Protein AF-A0A9D8WZB7-F1 (afdb_monomer_lite)

Foldseek 3Di:
DDPPPVLLQQLLCLLVVLCVVVVHDLCRVCVQQVHDSVVNVCSVVSVDHDDPVSLVSSCVVSVHDSCVSSVDDPPDPVPPVDDPDDPPVWDKDWDDDVSDTDDIDTDPDPDDQDEAEDEDEAADEADEQHHYEYEEYCEEYAYQEYHYEEYCEEYEYCYYAYQEYLYEYAYDDQEEAHHVEEYLYEYADENYEYHHCEEYNEEYHYEEEQYEYEHAYEYAYEYEYAYHNYHHYYNYYYNYYYYYD

Radius of gyration: 34.73 Å; chains: 1; bounding box: 58×41×95 Å

pLDDT: mean 83.32, std 11.47, range [34.69, 93.88]

Structure (mmCIF, N/CA/C/O backbone):
data_AF-A0A9D8WZB7-F1
#
_entry.id   AF-A0A9D8WZB7-F1
#
loop_
_atom_site.group_PDB
_atom_site.id
_atom_site.type_symbol
_atom_site.label_atom_id
_atom_site.label_alt_id
_atom_site.label_comp_id
_atom_site.label_asym_id
_atom_site.label_entity_id
_atom_site.label_seq_id
_atom_site.pdbx_PDB_ins_code
_atom_site.Cartn_x
_atom_site.Cartn_y
_atom_site.Cartn_z
_atom_site.occupancy
_atom_site.B_iso_or_equiv
_atom_site.auth_seq_id
_atom_site.auth_comp_id
_atom_site.auth_asym_id
_atom_site.auth_atom_id
_atom_site.pdbx_PDB_model_num
ATOM 1 N N . MET A 1 1 ? -19.881 27.452 45.637 1.00 34.69 1 MET A N 1
ATOM 2 C CA . MET A 1 1 ? -20.777 26.335 45.992 1.00 34.69 1 MET A CA 1
ATOM 3 C C . MET A 1 1 ? -20.388 25.171 45.104 1.00 34.69 1 MET A C 1
ATOM 5 O O . MET A 1 1 ? -20.860 25.088 43.978 1.00 34.69 1 MET A O 1
ATOM 9 N N . THR A 1 2 ? -19.401 24.389 45.539 1.00 37.06 2 THR A N 1
ATOM 10 C CA . THR A 1 2 ? -18.955 23.192 44.825 1.00 37.06 2 THR A CA 1
ATOM 11 C C . THR A 1 2 ? -20.068 22.162 44.925 1.00 37.06 2 THR A C 1
ATOM 13 O O . THR A 1 2 ? -20.500 21.797 46.015 1.00 37.06 2 THR A O 1
ATOM 16 N N . ASN A 1 3 ? -20.585 21.740 43.776 1.00 42.31 3 ASN A N 1
ATOM 17 C CA . ASN A 1 3 ? -21.409 20.548 43.679 1.00 42.31 3 ASN A CA 1
ATOM 18 C C . ASN A 1 3 ? -20.459 19.352 43.836 1.00 42.31 3 ASN A C 1
ATOM 20 O O . ASN A 1 3 ? -20.103 18.701 42.855 1.00 42.31 3 ASN A O 1
ATOM 24 N N . ASP A 1 4 ? -19.957 19.156 45.059 1.00 42.78 4 ASP A N 1
ATOM 25 C CA . ASP A 1 4 ? -19.186 17.985 45.443 1.00 42.78 4 ASP A CA 1
ATOM 26 C C . ASP A 1 4 ? -20.142 16.798 45.367 1.00 42.78 4 ASP A C 1
ATOM 28 O O . ASP A 1 4 ? -20.868 16.480 46.309 1.00 42.78 4 ASP A O 1
ATOM 32 N N . TYR A 1 5 ? -20.179 16.160 44.198 1.00 55.31 5 TYR A N 1
ATOM 33 C CA . TYR A 1 5 ? -20.558 14.762 44.091 1.00 55.31 5 TYR A CA 1
ATOM 34 C C . TYR A 1 5 ? -19.783 14.039 45.189 1.00 55.31 5 TYR A C 1
ATOM 36 O O . TYR A 1 5 ? -18.563 13.917 45.097 1.00 55.31 5 TYR A O 1
ATOM 44 N N . ASN A 1 6 ? -20.449 13.639 46.273 1.00 71.88 6 ASN A N 1
ATOM 45 C CA . ASN A 1 6 ? -19.777 12.968 47.374 1.00 71.88 6 ASN A CA 1
ATOM 46 C C . ASN A 1 6 ? -19.479 11.533 46.929 1.00 71.88 6 ASN A C 1
ATOM 48 O O . ASN A 1 6 ? -20.220 10.597 47.225 1.00 71.88 6 ASN A O 1
ATOM 52 N N . VAL A 1 7 ? -18.411 11.392 46.140 1.00 71.19 7 VAL A N 1
ATOM 53 C CA . VAL A 1 7 ? -17.909 10.139 45.565 1.00 71.19 7 VAL A CA 1
ATOM 54 C C . VAL A 1 7 ? -17.777 9.076 46.656 1.00 71.19 7 VAL A C 1
ATOM 56 O O . VAL A 1 7 ? -18.126 7.919 46.433 1.00 71.19 7 VAL A O 1
ATOM 59 N N . ASN A 1 8 ? -17.386 9.493 47.865 1.00 78.81 8 ASN A N 1
ATOM 60 C CA . ASN A 1 8 ? -17.284 8.621 49.030 1.00 78.81 8 ASN A CA 1
ATOM 61 C C . ASN A 1 8 ? -18.646 8.043 49.435 1.00 78.81 8 ASN A C 1
ATOM 63 O O . ASN A 1 8 ? -18.735 6.857 49.727 1.00 78.81 8 ASN A O 1
ATOM 67 N N . THR A 1 9 ? -19.724 8.830 49.421 1.00 82.69 9 THR A N 1
ATOM 68 C CA . THR A 1 9 ? -21.072 8.320 49.722 1.00 82.69 9 THR A CA 1
ATOM 69 C C . THR A 1 9 ? -21.542 7.309 48.676 1.00 82.69 9 THR A C 1
ATOM 71 O O . THR A 1 9 ? -22.154 6.306 49.038 1.00 82.69 9 THR A O 1
ATOM 74 N N . ILE A 1 10 ? -21.221 7.535 47.398 1.00 85.88 10 ILE A N 1
ATOM 75 C CA . ILE A 1 10 ? -21.620 6.650 46.294 1.00 85.88 10 ILE A CA 1
ATOM 76 C C . ILE A 1 10 ? -20.933 5.286 46.420 1.00 85.88 10 ILE A C 1
ATOM 78 O O . ILE A 1 10 ? -21.617 4.263 46.448 1.00 85.88 10 ILE A O 1
ATOM 82 N N . ILE A 1 11 ? -19.605 5.265 46.573 1.00 88.88 11 ILE A N 1
ATOM 83 C CA . ILE A 1 11 ? -18.851 4.009 46.702 1.00 88.88 11 ILE A CA 1
ATOM 84 C C . ILE A 1 11 ? -19.235 3.244 47.973 1.00 88.88 11 ILE A C 1
ATOM 86 O O . ILE A 1 11 ? -19.444 2.033 47.932 1.00 88.88 11 ILE A O 1
ATOM 90 N N . CYS A 1 12 ? -19.417 3.948 49.094 1.00 89.81 12 CYS A N 1
ATOM 91 C CA . CYS A 1 12 ? -1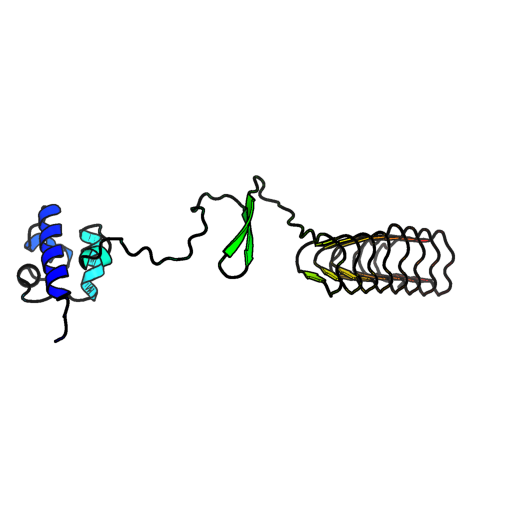9.842 3.358 50.362 1.00 89.81 12 CYS A CA 1
ATOM 92 C C . CYS A 1 12 ? -21.215 2.680 50.256 1.00 89.81 12 CYS A C 1
ATOM 94 O O . CYS A 1 12 ? -21.387 1.537 50.688 1.00 89.81 12 CYS A O 1
ATOM 96 N N . ALA A 1 13 ? -22.185 3.359 49.635 1.00 88.31 13 ALA A N 1
ATOM 97 C CA . ALA A 1 13 ? -23.508 2.797 49.393 1.00 88.31 13 ALA A CA 1
ATOM 98 C C . ALA A 1 13 ? -23.445 1.593 48.441 1.00 88.31 13 ALA A C 1
ATOM 100 O O . ALA A 1 13 ? -24.107 0.581 48.689 1.00 88.31 13 ALA A O 1
ATOM 101 N N . LYS A 1 14 ? -22.611 1.667 47.394 1.00 90.00 14 LYS A N 1
ATOM 102 C CA . LYS A 1 14 ? -22.486 0.596 46.404 1.00 90.00 14 LYS A CA 1
ATOM 103 C C . LYS A 1 14 ? -21.840 -0.663 46.975 1.00 90.00 14 LYS A C 1
ATOM 105 O O . LYS A 1 14 ? -22.306 -1.762 46.693 1.00 90.00 14 LYS A O 1
ATOM 110 N N . ILE A 1 15 ? -20.839 -0.521 47.842 1.00 90.75 15 ILE A N 1
ATOM 111 C CA . ILE A 1 15 ? -20.237 -1.649 48.569 1.00 90.75 15 ILE A CA 1
ATOM 112 C C . ILE A 1 15 ? -21.285 -2.348 49.442 1.00 90.75 15 ILE A C 1
ATOM 114 O O . ILE A 1 15 ? -21.384 -3.575 49.419 1.00 90.75 15 ILE A O 1
ATOM 118 N N . ALA A 1 16 ? -22.110 -1.583 50.165 1.00 90.81 16 ALA A N 1
ATOM 119 C CA . ALA A 1 16 ? -23.176 -2.147 50.994 1.00 90.81 16 ALA A CA 1
ATOM 120 C C . ALA A 1 16 ? -24.230 -2.894 50.156 1.00 90.81 16 ALA A C 1
ATOM 122 O O . ALA A 1 16 ? -24.730 -3.943 50.566 1.00 90.81 16 ALA A O 1
ATOM 123 N N . GLU A 1 17 ? -24.579 -2.356 48.986 1.00 91.69 17 GLU A N 1
ATOM 124 C CA . GLU A 1 17 ? -25.488 -2.985 48.025 1.00 91.69 17 GLU A CA 1
ATOM 125 C C . GLU A 1 17 ? -24.912 -4.305 47.490 1.00 91.69 17 GLU A C 1
ATOM 127 O O . GLU A 1 17 ? -25.554 -5.349 47.622 1.00 91.69 17 GLU A O 1
ATOM 132 N N . LEU A 1 18 ? -23.684 -4.282 46.963 1.00 91.12 18 LEU A N 1
ATOM 133 C CA . LEU A 1 18 ? -23.018 -5.446 46.369 1.00 91.12 18 LEU A CA 1
ATOM 134 C C . LEU A 1 18 ? -22.758 -6.551 47.392 1.00 91.12 18 LEU A C 1
ATOM 136 O O . LEU A 1 18 ? -22.968 -7.728 47.092 1.00 91.12 18 LEU A O 1
ATOM 140 N N . ARG A 1 19 ? -22.382 -6.194 48.627 1.00 93.88 19 ARG A N 1
ATOM 141 C CA . ARG A 1 19 ? -22.223 -7.170 49.711 1.00 93.88 19 ARG A CA 1
ATOM 142 C C . ARG A 1 19 ? -23.533 -7.901 49.994 1.00 93.88 19 ARG A C 1
ATOM 144 O O . ARG A 1 19 ? -23.532 -9.128 50.097 1.00 93.88 19 ARG A O 1
ATOM 151 N N . ARG A 1 20 ? -24.644 -7.162 50.118 1.00 91.38 20 ARG A N 1
ATOM 152 C CA . ARG A 1 20 ? -25.972 -7.751 50.361 1.00 91.38 20 ARG A CA 1
ATOM 153 C C . ARG A 1 20 ? -26.423 -8.610 49.183 1.00 91.38 20 ARG A C 1
ATOM 155 O O . ARG A 1 20 ? -26.918 -9.707 49.415 1.00 91.38 20 ARG A O 1
ATOM 162 N N . ALA A 1 21 ? -26.207 -8.149 47.951 1.00 89.88 21 ALA A N 1
ATOM 163 C CA . ALA A 1 21 ? -26.521 -8.906 46.739 1.00 89.88 21 ALA A CA 1
ATOM 164 C C . ALA A 1 21 ? -25.710 -10.210 46.635 1.00 89.88 21 ALA A C 1
ATOM 166 O O . ALA A 1 21 ? -26.234 -11.232 46.206 1.00 89.88 21 ALA A O 1
ATOM 167 N N . SER A 1 22 ? -24.460 -10.194 47.103 1.00 86.94 22 SER A N 1
ATOM 168 C CA . SER A 1 22 ? -23.564 -11.358 47.121 1.00 86.94 22 SER A CA 1
ATOM 169 C C . SER A 1 22 ? -23.779 -12.284 48.328 1.00 86.94 22 SER A C 1
ATOM 171 O O . SER A 1 22 ? -23.050 -13.259 48.491 1.00 86.94 22 SER A O 1
ATOM 173 N N . GLY A 1 23 ? -24.734 -11.975 49.217 1.00 90.19 23 GLY A N 1
ATOM 174 C CA . GLY A 1 23 ? -25.033 -12.777 50.409 1.00 90.19 23 GLY A CA 1
ATOM 175 C C . GLY A 1 23 ? -23.924 -12.806 51.472 1.00 90.19 23 GLY A C 1
ATOM 176 O O . GLY A 1 23 ? -23.955 -13.655 52.361 1.00 90.19 23 GLY A O 1
ATOM 177 N N . LEU A 1 24 ? -22.941 -11.903 51.406 1.00 91.62 24 LEU A N 1
ATOM 178 C CA . LEU A 1 24 ? -21.809 -11.872 52.337 1.00 91.62 24 LEU A CA 1
ATOM 179 C C . LEU A 1 24 ? -22.169 -11.125 53.626 1.00 91.62 24 LEU A C 1
ATOM 181 O O . LEU A 1 24 ? -22.855 -10.104 53.594 1.00 91.62 24 LEU A O 1
ATOM 185 N N . THR A 1 25 ? -21.663 -11.577 54.774 1.00 93.62 25 THR A N 1
ATOM 186 C CA . THR A 1 25 ? -21.695 -10.788 56.018 1.00 93.62 25 THR A CA 1
ATOM 187 C C . THR A 1 25 ? -20.596 -9.720 56.001 1.00 93.62 25 THR A C 1
ATOM 189 O O . THR A 1 25 ? -19.654 -9.798 55.211 1.00 93.62 25 THR A O 1
ATOM 192 N N . GLN A 1 26 ? -20.709 -8.696 56.855 1.00 91.44 26 GLN A N 1
ATOM 193 C CA . GLN A 1 26 ? -19.650 -7.684 56.984 1.00 91.44 26 GLN A CA 1
ATOM 194 C C . GLN A 1 26 ? -18.327 -8.321 57.453 1.00 91.44 26 GLN A C 1
ATOM 196 O O . GLN A 1 26 ? -17.276 -7.957 56.934 1.00 91.44 26 GLN A O 1
ATOM 201 N N . ASP A 1 27 ? -18.382 -9.318 58.346 1.00 93.81 27 ASP A N 1
ATOM 202 C CA . ASP A 1 27 ? -17.207 -10.091 58.778 1.00 93.81 27 ASP A CA 1
ATOM 203 C C . ASP A 1 27 ? -16.564 -10.866 57.622 1.00 93.81 27 ASP A C 1
ATOM 205 O O . ASP A 1 27 ? -15.353 -10.800 57.437 1.00 93.81 27 ASP A O 1
ATOM 209 N N . ALA A 1 28 ? -17.370 -11.540 56.793 1.00 91.44 28 ALA A N 1
ATOM 210 C CA . ALA A 1 28 ? -16.862 -12.313 55.660 1.00 91.44 28 ALA A CA 1
ATOM 211 C C . ALA A 1 28 ? -16.210 -11.423 54.588 1.00 91.44 28 ALA A C 1
ATOM 213 O O . ALA A 1 28 ? -15.227 -11.815 53.959 1.00 91.44 28 ALA A O 1
ATOM 214 N N . LEU A 1 29 ? -16.744 -10.217 54.371 1.00 91.94 29 LEU A N 1
ATOM 215 C CA . LEU A 1 29 ? -16.122 -9.235 53.483 1.00 91.94 29 LEU A CA 1
ATOM 216 C C . LEU A 1 29 ? -14.807 -8.703 54.071 1.00 91.94 29 LEU A C 1
ATOM 218 O O . LEU A 1 29 ? -13.825 -8.565 53.345 1.00 91.94 29 LEU A O 1
ATOM 222 N N . ALA A 1 30 ? -14.783 -8.436 55.378 1.00 93.25 30 ALA A N 1
ATOM 223 C CA . ALA A 1 30 ? -13.593 -7.965 56.076 1.00 93.25 30 ALA A CA 1
ATOM 224 C C . ALA A 1 30 ? -12.451 -8.991 56.004 1.00 93.25 30 ALA A C 1
ATOM 226 O O . ALA A 1 30 ? -11.325 -8.632 55.665 1.00 93.25 30 ALA A O 1
ATOM 227 N N . GLU A 1 31 ? -12.764 -10.272 56.220 1.00 93.31 31 GLU A N 1
ATOM 228 C CA . GLU A 1 31 ? -11.815 -11.382 56.113 1.00 93.31 31 GLU A CA 1
ATOM 229 C C . GLU A 1 31 ? -11.222 -11.495 54.702 1.00 93.31 31 GLU A C 1
ATOM 231 O O . GLU A 1 31 ? -10.003 -11.565 54.548 1.00 93.31 31 GLU A O 1
ATOM 236 N N . LYS A 1 32 ? -12.062 -11.424 53.659 1.00 91.19 32 LYS A N 1
ATOM 237 C CA . LYS A 1 32 ? -11.611 -11.478 52.256 1.00 91.19 32 LYS A CA 1
ATOM 238 C C . LYS A 1 32 ? -10.700 -10.314 51.861 1.00 91.19 32 LYS A C 1
ATOM 240 O O . LYS A 1 32 ? -9.828 -10.495 51.019 1.00 91.19 32 LYS A O 1
ATOM 245 N N . LEU A 1 33 ? -10.909 -9.135 52.445 1.00 91.25 33 LEU A N 1
ATOM 246 C CA . LEU A 1 33 ? -10.128 -7.925 52.166 1.00 91.25 33 LEU A CA 1
ATOM 247 C C . LEU A 1 33 ? -8.929 -7.742 53.110 1.00 91.25 33 LEU A C 1
ATOM 249 O O . LEU A 1 33 ? -8.171 -6.790 52.940 1.00 91.25 33 LEU A O 1
ATOM 253 N N . GLY A 1 34 ? -8.760 -8.610 54.114 1.00 91.50 34 GLY A N 1
ATOM 254 C CA . GLY A 1 34 ? -7.712 -8.463 55.126 1.00 91.50 34 GLY A CA 1
ATOM 255 C C . GLY A 1 34 ? -7.883 -7.220 56.010 1.00 91.50 34 GLY A C 1
ATOM 256 O O . GLY A 1 34 ? -6.897 -6.668 56.497 1.00 91.50 34 GLY A O 1
ATOM 257 N N . VAL A 1 35 ? -9.121 -6.758 56.208 1.00 92.62 35 VAL A N 1
ATOM 258 C CA . VAL A 1 35 ? -9.455 -5.585 57.034 1.00 92.62 35 VAL A CA 1
ATOM 259 C C . VAL A 1 35 ? -10.291 -5.983 58.247 1.00 92.62 35 VAL A C 1
ATOM 261 O O . VAL A 1 35 ? -10.718 -7.124 58.394 1.00 92.62 35 VAL A O 1
ATOM 264 N N . THR A 1 36 ? -10.539 -5.037 59.152 1.00 92.25 36 THR A N 1
ATOM 265 C CA . THR A 1 36 ? -11.389 -5.285 60.320 1.00 92.25 36 THR A CA 1
ATOM 266 C C . THR A 1 36 ? -12.869 -5.114 59.984 1.00 92.25 36 THR A C 1
ATOM 268 O O . THR A 1 36 ? -13.242 -4.279 59.156 1.00 92.25 36 THR A O 1
ATOM 271 N N . TYR A 1 37 ? -13.740 -5.843 60.685 1.00 92.25 37 TYR A N 1
ATOM 272 C CA . TYR A 1 37 ? -15.195 -5.658 60.609 1.00 92.25 37 TYR A CA 1
ATOM 273 C C . TYR A 1 37 ? -15.599 -4.188 60.797 1.00 92.25 37 TYR A C 1
ATOM 275 O O . TYR A 1 37 ? -16.449 -3.659 60.082 1.00 92.25 37 TYR A O 1
ATOM 283 N N . GLN A 1 38 ? -14.952 -3.494 61.739 1.00 91.25 38 GLN A N 1
ATOM 284 C CA . GLN A 1 38 ? -15.217 -2.087 62.023 1.00 91.25 38 GLN A CA 1
ATOM 285 C C . GLN A 1 38 ? -14.890 -1.186 60.826 1.00 91.25 38 GLN A C 1
ATOM 287 O O . GLN A 1 38 ? -15.554 -0.165 60.661 1.00 91.25 38 GLN A O 1
ATOM 292 N N . ALA A 1 39 ? -13.897 -1.535 59.999 1.00 90.44 39 ALA A N 1
ATOM 293 C CA . ALA A 1 39 ? -13.599 -0.800 58.771 1.00 90.44 39 ALA A CA 1
ATOM 294 C C . ALA A 1 39 ? -14.759 -0.925 57.775 1.00 90.44 39 ALA A C 1
ATOM 296 O O . ALA A 1 39 ? -15.302 0.093 57.352 1.00 90.44 39 ALA A O 1
ATOM 297 N N . VAL A 1 40 ? -15.218 -2.153 57.509 1.00 90.25 40 VAL A N 1
ATOM 298 C CA . VAL A 1 40 ? -16.366 -2.414 56.622 1.00 90.25 40 VAL A CA 1
ATOM 299 C C . VAL A 1 40 ? -17.635 -1.732 57.139 1.00 90.25 40 VAL A C 1
ATOM 301 O O . VAL A 1 40 ? -18.333 -1.060 56.385 1.00 90.25 40 VAL A O 1
ATOM 304 N N . SER A 1 41 ? -17.907 -1.820 58.443 1.00 91.44 41 SER A N 1
ATOM 305 C CA . SER A 1 41 ? -19.058 -1.162 59.066 1.00 91.44 41 SER A CA 1
ATOM 306 C C . SER A 1 41 ? -19.011 0.364 58.911 1.00 91.44 41 SER A C 1
ATOM 308 O O . SER A 1 41 ? -20.031 0.996 58.635 1.00 91.44 41 SER A O 1
ATOM 310 N N . LYS A 1 42 ? -17.829 0.984 59.034 1.00 89.94 42 LYS A N 1
ATOM 311 C CA . LYS A 1 42 ? -17.669 2.428 58.805 1.00 89.94 42 LYS A CA 1
ATOM 312 C C . LYS A 1 42 ? -17.847 2.811 57.339 1.00 89.94 42 LYS A C 1
ATOM 314 O O . LYS A 1 42 ? -18.400 3.880 57.087 1.00 89.94 42 LYS A O 1
ATOM 319 N N . TRP A 1 43 ? -17.425 1.959 56.405 1.00 91.88 43 TRP A N 1
ATOM 320 C CA . TRP A 1 43 ? -17.666 2.166 54.976 1.00 91.88 43 TRP A CA 1
ATOM 321 C C . TRP A 1 43 ? -19.156 2.159 54.673 1.00 91.88 43 TRP A C 1
ATOM 323 O O . TRP A 1 43 ? -19.673 3.133 54.147 1.00 91.88 43 TRP A O 1
ATOM 333 N N . GLU A 1 44 ? -19.894 1.136 55.101 1.00 88.12 44 GLU A N 1
ATOM 334 C CA . GLU A 1 44 ? -21.330 1.043 54.797 1.00 88.12 44 GLU A CA 1
ATOM 335 C C . GLU A 1 44 ? -22.172 2.164 55.427 1.00 88.12 44 GLU A C 1
ATOM 337 O O . GLU A 1 44 ? -23.249 2.477 54.923 1.00 88.12 44 GLU A O 1
ATOM 342 N N . ASN A 1 45 ? -21.679 2.792 56.498 1.00 86.62 45 ASN A N 1
ATOM 343 C CA . ASN A 1 45 ? -22.317 3.936 57.154 1.00 86.62 45 ASN A CA 1
ATOM 344 C C . ASN A 1 45 ? -21.788 5.302 56.671 1.00 86.62 45 ASN A C 1
ATOM 346 O O . ASN A 1 45 ? -22.106 6.322 57.279 1.00 86.62 45 ASN A O 1
ATOM 350 N N . ALA A 1 46 ? -20.965 5.334 55.615 1.00 84.12 46 ALA A N 1
ATOM 351 C CA . ALA A 1 46 ? -20.335 6.541 55.068 1.00 84.12 46 ALA A CA 1
ATOM 352 C C . ALA A 1 46 ? -19.513 7.357 56.095 1.00 84.12 46 ALA A C 1
ATOM 354 O O . ALA A 1 46 ? -19.331 8.564 55.945 1.00 84.12 46 ALA A O 1
ATOM 355 N N . ILE A 1 47 ? -19.002 6.696 57.140 1.00 85.25 47 ILE A N 1
ATOM 356 C CA . ILE A 1 47 ? -18.144 7.297 58.177 1.00 85.25 47 ILE A CA 1
ATOM 357 C C . ILE A 1 47 ? -16.693 7.383 57.684 1.00 85.25 47 ILE A C 1
ATOM 359 O O . ILE A 1 47 ? -15.962 8.308 58.033 1.00 85.25 47 ILE A O 1
ATOM 363 N N . SER A 1 48 ? -16.263 6.415 56.875 1.00 86.12 48 SER A N 1
ATOM 364 C CA . SER A 1 48 ? -14.964 6.410 56.197 1.00 86.12 48 SER A CA 1
ATOM 365 C C . SER A 1 48 ? -15.092 5.758 54.823 1.00 86.12 48 SER A C 1
ATOM 367 O O . SER A 1 48 ? -16.075 5.080 54.560 1.00 86.12 48 SER A O 1
ATOM 369 N N . CYS A 1 49 ? -14.092 5.920 53.962 1.00 85.12 49 CYS A N 1
ATOM 370 C CA . CYS A 1 49 ? -14.016 5.251 52.661 1.00 85.12 49 CYS A CA 1
ATOM 371 C C . CYS A 1 49 ? -12.955 4.135 52.717 1.00 85.12 49 CYS A C 1
ATOM 373 O O . CYS A 1 49 ? -12.013 4.257 53.512 1.00 85.12 49 CYS A O 1
ATOM 375 N N . PRO A 1 50 ? -13.079 3.048 51.934 1.00 87.12 50 PRO A N 1
ATOM 376 C CA . PRO A 1 50 ? -11.951 2.154 51.688 1.00 87.12 50 PRO A CA 1
ATOM 377 C C . PRO A 1 50 ? -10.764 2.914 51.089 1.00 87.12 50 PRO A C 1
ATOM 379 O O . PRO A 1 50 ? -10.938 3.906 50.378 1.00 87.12 50 PRO A O 1
ATOM 382 N N . ASP A 1 51 ? -9.559 2.430 51.388 1.00 88.75 51 ASP A N 1
ATOM 383 C CA . ASP A 1 51 ? -8.329 2.903 50.753 1.00 88.75 51 ASP A CA 1
ATOM 384 C C . ASP A 1 51 ? -8.393 2.634 49.242 1.00 88.75 51 ASP A C 1
ATOM 386 O O . ASP A 1 51 ? -8.925 1.606 48.813 1.00 88.75 51 ASP A O 1
ATOM 390 N N . ILE A 1 52 ? -7.819 3.529 48.436 1.00 87.44 52 ILE A N 1
ATOM 391 C CA . ILE A 1 52 ? -7.710 3.359 46.986 1.00 87.44 52 ILE A CA 1
ATOM 392 C C . ILE A 1 52 ? -7.030 2.034 46.615 1.00 87.44 52 ILE A C 1
ATOM 394 O O . ILE A 1 52 ? -7.412 1.411 45.627 1.00 87.44 52 ILE A O 1
ATOM 398 N N . ALA A 1 53 ? -6.093 1.555 47.440 1.00 90.56 53 ALA A N 1
ATOM 399 C CA . ALA A 1 53 ? -5.418 0.274 47.242 1.00 90.56 53 ALA A CA 1
ATOM 400 C C . ALA A 1 53 ? -6.350 -0.946 47.390 1.00 90.56 53 ALA A C 1
ATOM 402 O O . ALA A 1 53 ? -6.065 -2.004 46.836 1.00 90.56 53 ALA A O 1
ATOM 403 N N . LEU A 1 54 ? -7.465 -0.810 48.117 1.00 90.81 54 LEU A N 1
ATOM 404 C CA . LEU A 1 54 ? -8.441 -1.885 48.322 1.00 90.81 54 LEU A CA 1
ATOM 405 C C . LEU A 1 54 ? -9.516 -1.922 47.232 1.00 90.81 54 LEU A C 1
ATOM 407 O O . LEU A 1 54 ? -10.199 -2.933 47.093 1.00 90.81 54 LEU A O 1
ATOM 411 N N . ILE A 1 55 ? -9.664 -0.852 46.448 1.00 91.38 55 ILE A N 1
ATOM 412 C CA . ILE A 1 55 ? -10.705 -0.745 45.418 1.00 91.38 55 ILE A CA 1
ATOM 413 C C . ILE A 1 55 ? -10.615 -1.876 44.378 1.00 91.38 55 ILE A C 1
ATOM 415 O O . ILE A 1 55 ? -11.655 -2.485 44.129 1.00 91.38 55 ILE A O 1
ATOM 419 N N . PRO A 1 56 ? -9.431 -2.241 43.835 1.00 91.50 56 PRO A N 1
ATOM 420 C CA . PRO A 1 56 ? -9.315 -3.365 42.902 1.00 91.50 56 PRO A CA 1
ATOM 421 C C . PRO A 1 56 ? -9.763 -4.703 43.510 1.00 91.50 56 PRO A C 1
ATOM 423 O O . PRO A 1 56 ? -10.530 -5.447 42.906 1.00 91.50 56 PRO A O 1
ATOM 426 N N . ALA A 1 57 ? -9.367 -4.976 44.755 1.00 91.62 57 ALA A N 1
ATOM 427 C CA . ALA A 1 57 ? -9.764 -6.202 45.445 1.00 91.62 57 ALA A CA 1
ATOM 428 C C . ALA A 1 57 ? -11.280 -6.244 45.7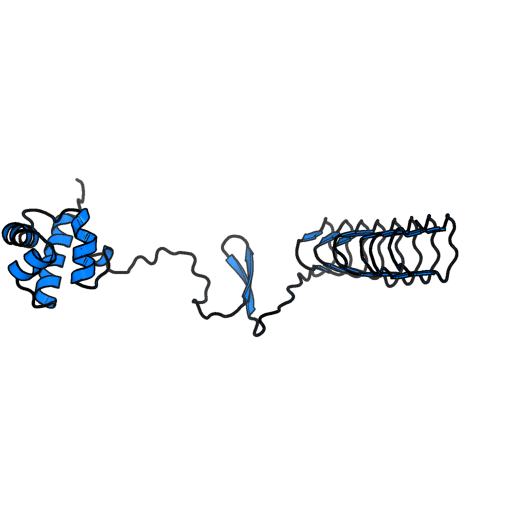11 1.00 91.62 57 ALA A C 1
ATOM 430 O O . ALA A 1 57 ? -11.906 -7.297 45.614 1.00 91.62 57 ALA A O 1
ATOM 431 N N . ILE A 1 58 ? -11.888 -5.094 46.017 1.00 91.94 58 ILE A N 1
ATOM 432 C CA . ILE A 1 58 ? -13.340 -4.964 46.177 1.00 91.94 58 ILE A CA 1
ATOM 433 C C . ILE A 1 58 ? -14.059 -5.238 44.847 1.00 91.94 58 ILE A C 1
ATOM 435 O O . ILE A 1 58 ? -15.052 -5.968 44.847 1.00 91.94 58 ILE A O 1
ATOM 439 N N . SER A 1 59 ? -13.567 -4.699 43.722 1.00 91.56 59 SER A N 1
ATOM 440 C CA . SER A 1 59 ? -14.137 -4.994 42.397 1.00 91.56 59 SER A CA 1
ATOM 441 C C . SER A 1 59 ? -14.047 -6.477 42.058 1.00 91.56 59 SER A C 1
ATOM 443 O O . SER A 1 59 ? -15.039 -7.051 41.611 1.00 91.56 59 SER A O 1
ATOM 445 N N . ASP A 1 60 ? -12.914 -7.115 42.354 1.00 91.44 60 ASP A N 1
ATOM 446 C CA . ASP A 1 60 ? -12.691 -8.533 42.069 1.00 91.44 60 ASP A CA 1
ATOM 447 C C . ASP A 1 60 ? -13.610 -9.438 42.903 1.00 91.44 60 ASP A C 1
ATOM 449 O O . ASP A 1 60 ? -14.180 -10.396 42.382 1.00 91.44 60 ASP A O 1
ATOM 453 N N . ILE A 1 61 ? -13.814 -9.121 44.189 1.00 91.25 61 ILE A N 1
ATOM 454 C CA . ILE A 1 61 ? -14.708 -9.886 45.078 1.00 91.25 61 ILE A CA 1
ATOM 455 C C . ILE A 1 61 ? -16.157 -9.852 44.585 1.00 91.25 61 ILE A C 1
ATOM 457 O O . ILE A 1 61 ? -16.865 -10.853 44.709 1.00 91.25 61 ILE A O 1
ATOM 461 N N . PHE A 1 62 ? -16.607 -8.709 44.062 1.00 89.06 62 PHE A N 1
ATOM 462 C CA . PHE A 1 62 ? -17.985 -8.525 43.608 1.00 89.06 62 PHE A CA 1
ATOM 463 C C . PHE A 1 62 ? -18.185 -8.774 42.107 1.00 89.06 62 PHE A C 1
ATOM 465 O O . PHE A 1 62 ? -19.327 -8.781 41.653 1.00 89.06 62 PHE A O 1
ATOM 472 N N . GLY A 1 63 ? -17.110 -8.991 41.343 1.00 87.44 63 GLY A N 1
ATOM 473 C CA . GLY A 1 63 ? -17.168 -9.218 39.898 1.00 87.44 63 GLY A CA 1
ATOM 474 C C . GLY A 1 63 ? -17.692 -8.014 39.108 1.00 87.44 63 GLY A C 1
ATOM 475 O O . GLY A 1 63 ? -18.394 -8.197 38.117 1.00 87.44 63 GLY A O 1
ATOM 476 N N . VAL A 1 64 ? -17.396 -6.791 39.559 1.00 88.00 64 VAL A N 1
ATOM 477 C CA . VAL A 1 64 ? -17.833 -5.537 38.916 1.00 88.00 64 VAL A CA 1
ATOM 478 C C . VAL A 1 64 ? -16.635 -4.704 38.472 1.00 88.00 64 VAL A C 1
ATOM 480 O O . VAL A 1 64 ? -15.547 -4.852 39.016 1.00 88.00 64 VAL A O 1
ATOM 483 N N . SER A 1 65 ? -16.816 -3.787 37.520 1.00 88.12 65 SER A N 1
ATOM 484 C CA . SER A 1 65 ? -15.768 -2.822 37.171 1.00 88.12 65 SER A CA 1
ATOM 485 C C . SER A 1 65 ? -15.560 -1.785 38.285 1.00 88.12 65 SER A C 1
ATOM 487 O O . SER A 1 65 ? -16.456 -1.505 39.086 1.00 88.12 65 SER A O 1
ATOM 489 N N . ILE A 1 66 ? -14.376 -1.168 38.325 1.00 88.94 66 ILE A N 1
ATOM 490 C CA . ILE A 1 66 ? -14.093 -0.074 39.266 1.00 88.94 66 ILE A CA 1
ATOM 491 C C . ILE A 1 66 ? -15.057 1.099 39.031 1.00 88.94 66 ILE A C 1
ATOM 493 O O . ILE A 1 66 ? -15.581 1.659 39.989 1.00 88.94 66 ILE A O 1
ATOM 497 N N . ASP A 1 67 ? -15.362 1.438 37.776 1.00 85.38 67 ASP A N 1
ATOM 498 C CA . ASP A 1 67 ? -16.337 2.486 37.448 1.00 85.38 67 ASP A CA 1
ATOM 499 C C . ASP A 1 67 ? -17.732 2.188 38.027 1.00 85.38 67 ASP A C 1
ATOM 501 O O . ASP A 1 67 ? -18.367 3.084 38.596 1.00 85.38 67 ASP A O 1
ATOM 505 N N . ALA A 1 68 ? -18.164 0.922 37.998 1.00 84.38 68 ALA A N 1
ATOM 506 C CA . ALA A 1 68 ? -19.426 0.504 38.601 1.00 84.38 68 ALA A CA 1
ATOM 507 C C . ALA A 1 68 ? -19.447 0.693 40.130 1.00 84.38 68 ALA A C 1
ATOM 509 O O . ALA A 1 68 ? -20.493 1.052 40.679 1.00 84.38 68 ALA A O 1
ATOM 510 N N . LEU A 1 69 ? -18.310 0.525 40.825 1.00 86.56 69 LEU A N 1
ATOM 511 C CA . LEU A 1 69 ? -18.195 0.843 42.260 1.00 86.56 69 LEU A CA 1
ATOM 512 C C . LEU A 1 69 ? -18.424 2.333 42.537 1.00 86.56 69 LEU A C 1
ATOM 514 O O . LEU A 1 69 ? -18.988 2.689 43.568 1.00 86.56 69 LEU A O 1
ATOM 518 N N . PHE A 1 70 ? -18.036 3.204 41.606 1.00 86.50 70 PHE A N 1
ATOM 519 C CA . PHE A 1 70 ? -18.227 4.652 41.699 1.00 86.50 70 PHE A CA 1
ATOM 520 C C . PHE A 1 70 ? -19.582 5.134 41.163 1.00 86.50 70 PHE A C 1
ATOM 522 O O . PHE A 1 70 ? -19.777 6.337 40.979 1.00 86.50 70 PHE A O 1
ATOM 529 N N . GLY A 1 71 ? -20.529 4.222 40.920 1.00 76.00 71 GLY A N 1
ATOM 530 C CA . GLY A 1 71 ? -21.864 4.565 40.426 1.00 76.00 71 GLY A CA 1
ATOM 531 C C . GLY A 1 71 ? -21.866 5.120 39.002 1.00 76.00 71 GLY A C 1
ATOM 532 O O . GLY A 1 71 ? -22.853 5.722 38.585 1.00 76.00 71 GLY A O 1
ATOM 533 N N . ARG A 1 72 ? -20.774 4.924 38.255 1.00 78.00 72 ARG A N 1
ATOM 534 C CA . ARG A 1 72 ? -20.752 5.145 36.814 1.00 78.00 72 ARG A CA 1
ATOM 535 C C . ARG A 1 72 ? -21.291 3.872 36.177 1.00 78.00 72 ARG A C 1
ATOM 537 O O . ARG A 1 72 ? -20.620 2.845 36.156 1.00 78.00 72 ARG A O 1
ATOM 544 N N . THR A 1 73 ? -22.535 3.922 35.712 1.00 62.44 73 THR A N 1
ATOM 545 C CA . THR A 1 73 ? -23.001 2.979 34.693 1.00 62.44 73 THR A CA 1
ATOM 546 C C . THR A 1 73 ? -22.091 3.121 33.475 1.00 62.44 73 THR A C 1
ATOM 548 O O . THR A 1 73 ? -21.515 4.191 33.272 1.00 62.44 73 THR A O 1
ATOM 551 N N . GLU A 1 74 ? -21.915 2.058 32.694 1.00 56.28 74 GLU A N 1
ATOM 552 C CA . GLU A 1 74 ? -21.124 2.035 31.453 1.00 56.28 74 GLU A CA 1
ATOM 553 C C . GLU A 1 74 ? -21.740 2.928 30.351 1.00 56.28 74 GLU A C 1
ATOM 555 O O . GLU A 1 74 ? -21.998 2.505 29.236 1.00 56.28 74 GLU A O 1
ATOM 560 N N . GLU A 1 75 ? -22.000 4.194 30.660 1.00 49.66 75 GLU A N 1
ATOM 561 C CA . GLU A 1 75 ? -22.483 5.234 29.759 1.00 49.66 75 GLU A CA 1
ATOM 562 C C . GLU A 1 75 ? -21.497 6.401 29.764 1.00 49.66 75 GLU A C 1
ATOM 564 O O . GLU A 1 75 ? -21.836 7.576 29.874 1.00 49.66 75 GLU A O 1
ATOM 569 N N . LYS A 1 76 ? -20.223 6.063 29.624 1.00 45.91 76 LYS A N 1
ATOM 570 C CA . LYS A 1 76 ? -19.397 6.759 28.652 1.00 45.91 76 LYS A CA 1
ATOM 571 C C . LYS A 1 76 ? -18.654 5.681 27.898 1.00 45.91 76 LYS A C 1
ATOM 573 O O . LYS A 1 76 ? -17.528 5.339 28.248 1.00 45.91 76 LYS A O 1
ATOM 578 N N . GLU A 1 77 ? -19.272 5.212 26.817 1.00 45.38 77 GLU A N 1
ATOM 579 C CA . GLU A 1 77 ? -18.482 5.026 25.613 1.00 45.38 77 GLU A CA 1
ATOM 580 C C . GLU A 1 77 ? -17.736 6.347 25.429 1.00 45.38 77 GLU A C 1
ATOM 582 O O . GLU A 1 77 ? -18.281 7.365 24.997 1.00 45.38 77 GLU A O 1
ATOM 587 N N . VAL A 1 78 ? -16.485 6.378 25.892 1.00 48.47 78 VAL A N 1
ATOM 588 C CA . VAL A 1 78 ? -15.504 7.271 25.308 1.00 48.47 78 VAL A CA 1
ATOM 589 C C . VAL A 1 78 ? -15.681 6.991 23.832 1.00 48.47 78 VAL A C 1
ATOM 591 O O . VAL A 1 78 ? -15.516 5.844 23.418 1.00 48.47 78 VAL A O 1
ATOM 594 N N . SER A 1 79 ? -16.125 7.987 23.073 1.00 46.56 79 SER A N 1
ATOM 595 C CA . SER A 1 79 ? -16.182 7.916 21.624 1.00 46.56 79 SER A CA 1
ATOM 596 C C . SER A 1 79 ? -14.739 7.826 21.128 1.00 46.56 79 SER A C 1
ATOM 598 O O . SER A 1 79 ? -14.194 8.764 20.556 1.00 46.56 79 SER A O 1
ATOM 600 N N . SER A 1 80 ? -14.066 6.712 21.413 1.00 50.22 80 SER A N 1
ATOM 601 C CA . SER A 1 80 ? -13.132 6.146 20.476 1.00 50.22 80 SER A CA 1
ATOM 602 C C . SER A 1 80 ? -13.950 6.058 19.209 1.00 50.22 80 SER A C 1
ATOM 604 O O . SER A 1 80 ? -15.015 5.440 19.225 1.00 50.22 80 SER A O 1
ATOM 606 N N . GLU A 1 81 ? -13.547 6.828 18.208 1.00 57.56 81 GLU A N 1
ATOM 607 C CA . GLU A 1 81 ? -14.090 6.819 16.860 1.00 57.56 81 GLU A CA 1
ATOM 608 C C . GLU A 1 81 ? -14.063 5.365 16.399 1.00 57.56 81 GLU A C 1
ATOM 610 O O . GLU A 1 81 ? -13.066 4.854 15.890 1.00 57.56 81 GLU A O 1
ATOM 615 N N . THR A 1 82 ? -15.117 4.635 16.748 1.00 62.72 82 THR A N 1
ATOM 616 C CA . THR A 1 82 ? -15.149 3.199 16.597 1.00 62.72 82 THR A CA 1
ATOM 617 C C . THR A 1 82 ? -15.366 3.044 15.119 1.00 62.72 82 THR A C 1
ATOM 619 O O . THR A 1 82 ? -16.331 3.578 14.560 1.00 62.72 82 THR A O 1
ATOM 622 N N . LEU A 1 83 ? -14.420 2.381 14.460 1.00 71.88 83 LEU A N 1
ATOM 623 C CA . LEU A 1 83 ? -14.634 1.949 13.093 1.00 71.88 83 LEU A CA 1
ATOM 624 C C . LEU A 1 83 ? -16.046 1.335 13.026 1.00 71.88 83 LEU A C 1
ATOM 626 O O . LEU A 1 83 ? -16.448 0.660 13.975 1.00 71.88 83 LEU A O 1
ATOM 630 N N . PRO A 1 84 ? -16.829 1.561 11.958 1.00 78.81 84 PRO A N 1
ATOM 631 C CA . PRO A 1 84 ? -18.236 1.147 11.904 1.00 78.81 84 PRO A CA 1
ATOM 632 C C . PRO A 1 84 ? -18.446 -0.384 11.905 1.00 78.81 84 PRO A C 1
ATOM 634 O O . PRO A 1 84 ? -19.532 -0.869 11.595 1.00 78.81 84 PRO A O 1
ATOM 637 N N . TRP A 1 85 ? -17.407 -1.153 12.222 1.00 82.06 85 TRP A N 1
ATOM 638 C CA . TRP A 1 85 ? -17.386 -2.591 12.406 1.00 82.06 85 TRP A CA 1
ATOM 639 C C . TRP A 1 85 ? -16.739 -2.932 13.756 1.00 82.06 85 TRP A C 1
ATOM 641 O O . TRP A 1 85 ? -15.767 -2.309 14.177 1.00 82.06 85 TRP A O 1
ATOM 651 N N . GLY A 1 86 ? -17.265 -3.966 14.416 1.00 79.19 86 GLY A N 1
ATOM 652 C CA . GLY A 1 86 ? -16.620 -4.573 15.580 1.00 79.19 86 GLY A CA 1
ATOM 653 C C . GLY A 1 86 ? -15.420 -5.442 15.189 1.00 79.19 86 GLY A C 1
ATOM 654 O O . GLY A 1 86 ? -15.061 -5.560 14.016 1.00 79.19 86 GLY A O 1
ATOM 655 N N . ASN A 1 87 ? -14.813 -6.093 16.180 1.00 80.62 87 ASN A N 1
ATOM 656 C CA . ASN A 1 87 ? -13.723 -7.038 15.951 1.00 80.62 87 ASN A CA 1
ATOM 657 C C . ASN A 1 87 ? -14.258 -8.366 15.373 1.00 80.62 87 ASN A C 1
ATOM 659 O O . ASN A 1 87 ? -14.517 -9.312 16.113 1.00 80.62 87 ASN A O 1
ATOM 663 N N . ASP A 1 88 ? -14.471 -8.418 14.055 1.00 86.31 88 ASP A N 1
ATOM 664 C CA . ASP A 1 88 ? -15.026 -9.575 13.332 1.00 86.31 88 ASP A CA 1
ATOM 665 C C . ASP A 1 88 ? -13.982 -10.371 12.526 1.00 86.31 88 ASP A C 1
ATOM 667 O O . ASP A 1 88 ? -14.340 -11.225 11.714 1.00 86.31 88 ASP A O 1
ATOM 671 N N . ASN A 1 89 ? -12.693 -10.098 12.761 1.00 82.50 89 ASN A N 1
ATOM 672 C CA . ASN A 1 89 ? -11.543 -10.745 12.122 1.00 82.50 89 ASN A CA 1
ATOM 673 C C . ASN A 1 89 ? -11.550 -10.697 10.577 1.00 82.50 89 ASN A C 1
ATOM 675 O O . ASN A 1 89 ? -10.895 -11.510 9.926 1.00 82.50 89 ASN A O 1
ATOM 679 N N . LYS A 1 90 ? -12.293 -9.759 9.970 1.00 84.31 90 LYS A N 1
ATOM 680 C CA . LYS A 1 90 ? -12.283 -9.544 8.518 1.00 84.31 90 LYS A CA 1
ATOM 681 C C . LYS A 1 90 ? -11.252 -8.500 8.121 1.00 84.31 90 LYS A C 1
ATOM 683 O O . LYS A 1 90 ? -11.193 -7.411 8.694 1.00 84.31 90 LYS A O 1
ATOM 688 N N . LEU A 1 91 ? -10.508 -8.801 7.061 1.00 82.81 91 LEU A N 1
ATOM 689 C CA . LEU A 1 91 ? -9.560 -7.870 6.466 1.00 82.81 91 LEU A CA 1
ATOM 690 C C . LEU A 1 91 ? -10.295 -6.818 5.623 1.00 82.81 91 LEU A C 1
ATOM 692 O O . LEU A 1 91 ? -11.148 -7.154 4.795 1.00 82.81 91 LEU A O 1
ATOM 696 N N . ARG A 1 92 ? -9.961 -5.538 5.827 1.00 83.69 92 ARG A N 1
ATOM 697 C CA . ARG A 1 92 ? -10.564 -4.404 5.113 1.00 83.69 92 ARG A CA 1
ATOM 698 C C . ARG A 1 92 ? -9.501 -3.412 4.655 1.00 83.69 92 ARG A C 1
ATOM 700 O O . ARG A 1 92 ? -8.664 -3.021 5.460 1.00 83.69 92 ARG A O 1
ATOM 707 N N . ALA A 1 93 ? -9.582 -2.956 3.407 1.00 82.75 93 ALA A N 1
ATOM 708 C CA . ALA A 1 93 ? -8.889 -1.744 2.970 1.00 82.75 93 ALA A CA 1
ATOM 709 C C . ALA A 1 93 ? -9.847 -0.563 3.111 1.00 82.75 93 ALA A C 1
ATOM 711 O O . ALA A 1 93 ? -11.000 -0.639 2.680 1.00 82.75 93 ALA A O 1
ATOM 712 N N . VAL A 1 94 ? -9.390 0.507 3.751 1.00 82.81 94 VAL A N 1
ATOM 713 C CA . VAL A 1 94 ? -10.223 1.657 4.106 1.00 82.81 94 VAL A CA 1
ATOM 714 C C . VAL A 1 94 ? -9.477 2.944 3.801 1.00 82.81 94 VAL A C 1
ATOM 716 O O . VAL A 1 94 ? -8.281 3.042 4.056 1.00 82.81 94 VAL A O 1
ATOM 719 N N . LEU A 1 95 ? -10.184 3.929 3.253 1.00 78.88 95 LEU A N 1
ATOM 720 C CA . LEU A 1 95 ? -9.644 5.257 2.983 1.00 78.88 95 LEU A CA 1
ATOM 721 C C . LEU A 1 95 ? -10.298 6.253 3.927 1.00 78.88 95 LEU A C 1
ATOM 723 O O . LEU A 1 95 ? -11.524 6.358 3.947 1.00 78.88 95 LEU A O 1
ATOM 727 N N . PHE A 1 96 ? -9.488 7.005 4.661 1.00 80.81 96 PHE A N 1
ATOM 728 C CA . PHE A 1 96 ? -9.948 8.088 5.520 1.00 80.81 96 PHE A CA 1
ATOM 729 C C . PHE A 1 96 ? -9.504 9.439 4.968 1.00 80.81 96 PHE A C 1
ATOM 731 O O . PHE A 1 96 ? -8.381 9.594 4.494 1.00 80.81 96 PHE A O 1
ATOM 738 N N . ARG A 1 97 ? -10.383 10.436 5.074 1.00 74.44 97 ARG A N 1
ATOM 739 C CA . ARG A 1 97 ? -10.040 11.850 4.918 1.00 74.44 97 ARG A CA 1
ATOM 740 C C . ARG A 1 97 ? -10.278 12.534 6.258 1.00 74.44 97 ARG A C 1
ATOM 742 O O . ARG A 1 97 ? -11.424 12.752 6.650 1.00 74.44 97 ARG A O 1
ATOM 749 N N . GLY A 1 98 ? -9.196 12.846 6.970 1.00 80.56 98 GLY A N 1
ATOM 750 C CA . GLY A 1 98 ? -9.284 13.232 8.379 1.00 80.56 98 GLY A CA 1
ATOM 751 C C . GLY A 1 98 ? -9.897 12.092 9.197 1.00 80.56 98 GLY A C 1
ATOM 752 O O . GLY A 1 98 ? -9.448 10.957 9.092 1.00 80.56 98 GLY A O 1
ATOM 753 N N . THR A 1 99 ? -10.959 12.377 9.947 1.00 79.25 99 THR A N 1
ATOM 754 C CA . THR A 1 99 ? -11.713 11.382 10.736 1.00 79.25 99 THR A CA 1
ATOM 755 C C . THR A 1 99 ? -12.875 10.743 9.963 1.00 79.25 99 THR A C 1
ATOM 757 O O . THR A 1 99 ? -13.606 9.913 10.496 1.00 79.25 99 THR A O 1
ATOM 760 N N . THR A 1 100 ? -13.081 11.111 8.692 1.00 75.06 100 THR A N 1
ATOM 761 C CA . THR A 1 100 ? -14.199 10.604 7.882 1.00 75.06 100 THR A CA 1
ATOM 762 C C . THR A 1 100 ? -13.766 9.424 7.018 1.00 75.06 100 THR A C 1
ATOM 764 O O . THR A 1 100 ? -12.854 9.553 6.203 1.00 75.06 100 THR A O 1
ATOM 767 N N . LEU A 1 101 ? -14.460 8.291 7.146 1.00 81.31 101 LEU A N 1
ATOM 768 C CA . LEU A 1 101 ? -14.305 7.142 6.252 1.00 81.31 101 LEU A CA 1
ATOM 769 C C . LEU A 1 101 ? -14.882 7.476 4.865 1.00 81.31 101 LEU A C 1
ATOM 771 O O . LEU A 1 101 ? -16.079 7.717 4.728 1.00 81.31 101 LEU A O 1
ATOM 775 N N . VAL A 1 102 ? -14.031 7.470 3.841 1.00 84.06 102 VAL A N 1
ATOM 776 C CA . VAL A 1 102 ? -14.365 7.792 2.442 1.00 84.06 102 VAL A CA 1
ATOM 777 C C . VAL A 1 102 ? -14.639 6.534 1.622 1.00 84.06 102 VAL A C 1
ATOM 779 O O . VAL A 1 102 ? -15.566 6.514 0.818 1.00 84.06 102 VAL A O 1
ATOM 782 N N . SER A 1 103 ? -13.846 5.480 1.816 1.00 80.50 103 SER A N 1
ATOM 783 C CA . SER A 1 103 ? -13.986 4.220 1.078 1.00 80.50 103 SER A CA 1
ATOM 784 C C . SER A 1 103 ? -13.714 3.027 1.983 1.00 80.50 103 SER A C 1
ATOM 786 O O . SER A 1 103 ? -12.924 3.125 2.922 1.00 80.50 103 SER A O 1
ATOM 788 N N . LYS A 1 104 ? -14.369 1.897 1.702 1.00 84.06 104 LYS A N 1
ATOM 789 C CA . LYS A 1 104 ? -14.144 0.618 2.381 1.00 84.06 104 LYS A CA 1
ATOM 790 C C . LYS A 1 104 ? -14.299 -0.544 1.403 1.00 84.06 104 LYS A C 1
ATOM 792 O O . LYS A 1 104 ? -15.250 -0.573 0.628 1.00 84.06 104 LYS A O 1
ATOM 797 N N . GLN A 1 105 ? -13.410 -1.523 1.507 1.00 82.88 105 GLN A N 1
ATOM 798 C CA . GLN A 1 105 ? -13.441 -2.771 0.753 1.00 82.88 105 GLN A CA 1
ATOM 799 C C . GLN A 1 105 ? -13.118 -3.929 1.699 1.00 82.88 105 GLN A C 1
ATOM 801 O O . GLN A 1 105 ? -12.076 -3.910 2.349 1.00 82.88 105 GLN A O 1
ATOM 806 N N . GLU A 1 106 ? -13.995 -4.931 1.788 1.00 83.19 106 GLU A N 1
ATOM 807 C CA . GLU A 1 106 ? -13.731 -6.158 2.555 1.00 83.19 106 GLU A CA 1
ATOM 808 C C . GLU A 1 106 ? -13.099 -7.223 1.651 1.00 83.19 106 GLU A C 1
ATOM 810 O O . GLU A 1 106 ? -13.480 -7.366 0.484 1.00 83.19 106 GLU A O 1
ATOM 815 N N . TYR A 1 107 ? -12.169 -7.999 2.205 1.00 81.25 107 TYR A N 1
ATOM 816 C CA . TYR A 1 107 ? -11.489 -9.083 1.503 1.00 81.25 107 TYR A CA 1
ATOM 817 C C . TYR A 1 107 ? -11.734 -10.422 2.191 1.00 81.25 107 TYR A C 1
ATOM 819 O O . TYR A 1 107 ? -11.819 -10.511 3.414 1.00 81.25 107 TYR A O 1
ATOM 827 N N . LYS A 1 108 ? -11.844 -11.478 1.379 1.00 75.62 108 LYS A N 1
ATOM 828 C CA . LYS A 1 108 ? -12.020 -12.860 1.856 1.00 75.62 108 LYS A CA 1
ATOM 829 C C . LYS A 1 108 ? -10.703 -13.630 1.987 1.00 75.62 108 LYS A C 1
ATOM 831 O O . LYS A 1 108 ? -10.675 -14.638 2.678 1.00 75.62 108 LYS A O 1
ATOM 836 N N . ASN A 1 109 ? -9.649 -13.170 1.315 1.00 72.75 109 ASN A N 1
ATOM 837 C CA . ASN A 1 109 ? -8.351 -13.840 1.261 1.00 72.75 109 ASN A CA 1
ATOM 838 C C . ASN A 1 109 ? -7.331 -13.105 2.137 1.00 72.75 109 ASN A C 1
ATOM 840 O O . ASN A 1 109 ? -7.401 -11.887 2.275 1.00 72.75 109 ASN A O 1
ATOM 844 N N . GLU A 1 110 ? -6.358 -13.843 2.671 1.00 64.44 110 GLU A N 1
ATOM 845 C CA . GLU A 1 110 ? -5.279 -13.289 3.504 1.00 64.44 110 GLU A CA 1
ATOM 846 C C . GLU A 1 110 ? -4.201 -12.563 2.684 1.00 64.44 110 GLU A C 1
ATOM 848 O O . GLU A 1 110 ? -3.570 -11.632 3.177 1.00 64.44 110 GLU A O 1
ATOM 853 N N . LYS A 1 111 ? -4.007 -12.952 1.416 1.00 63.62 111 LYS A N 1
ATOM 854 C CA . LYS A 1 111 ? -3.154 -12.225 0.467 1.00 63.62 111 LYS A CA 1
ATOM 855 C C . LYS A 1 111 ? -4.016 -11.307 -0.387 1.00 63.62 111 LYS A C 1
ATOM 857 O O . LYS A 1 111 ? -4.841 -11.788 -1.166 1.00 63.62 111 LYS A O 1
ATOM 862 N N . ILE A 1 112 ? -3.813 -10.003 -0.235 1.00 67.69 112 ILE A N 1
ATOM 863 C CA . ILE A 1 112 ? -4.507 -8.967 -0.999 1.00 67.69 112 ILE A CA 1
ATOM 864 C C . ILE A 1 112 ? -3.481 -8.051 -1.660 1.00 67.69 112 ILE A C 1
ATOM 866 O O . ILE A 1 112 ? -2.509 -7.655 -1.025 1.00 67.69 112 ILE A O 1
ATOM 870 N N . ASN A 1 113 ? -3.712 -7.716 -2.927 1.00 64.69 113 ASN A N 1
ATOM 871 C CA . ASN A 1 113 ? -3.008 -6.631 -3.599 1.00 64.69 113 ASN A CA 1
ATOM 872 C C . ASN A 1 113 ? -3.916 -5.405 -3.536 1.00 64.69 113 ASN A C 1
ATOM 874 O O . ASN A 1 113 ? -5.046 -5.449 -4.024 1.00 64.69 113 ASN A O 1
ATOM 878 N N . ILE A 1 114 ? -3.442 -4.345 -2.885 1.00 70.25 114 ILE A N 1
ATOM 879 C CA . ILE A 1 114 ? -4.132 -3.058 -2.836 1.00 70.25 114 ILE A CA 1
ATOM 880 C C . ILE A 1 114 ? -3.464 -2.168 -3.876 1.00 70.25 114 ILE A C 1
ATOM 882 O O . ILE A 1 114 ? -2.299 -1.814 -3.716 1.00 70.25 114 ILE A O 1
ATOM 886 N N . THR A 1 115 ? -4.207 -1.819 -4.921 1.00 66.00 115 THR A N 1
ATOM 887 C CA . THR A 1 115 ? -3.759 -0.885 -5.956 1.00 66.00 115 THR A CA 1
ATOM 888 C C . THR A 1 115 ? -4.532 0.415 -5.815 1.00 66.00 115 THR A C 1
ATOM 890 O O . THR A 1 115 ? -5.759 0.404 -5.692 1.00 66.00 115 THR A O 1
ATOM 893 N N . PHE A 1 116 ? -3.819 1.535 -5.836 1.00 70.19 116 PHE A N 1
ATOM 894 C CA . PHE A 1 116 ? -4.426 2.856 -5.901 1.00 70.19 116 PHE A CA 1
ATOM 895 C C . PHE A 1 116 ? -4.649 3.223 -7.364 1.00 70.19 116 PHE A C 1
ATOM 897 O O . PHE A 1 116 ? -3.697 3.464 -8.101 1.00 70.19 116 PHE A O 1
ATOM 904 N N . GLU A 1 117 ? -5.913 3.237 -7.779 1.00 69.62 117 GLU A N 1
ATOM 905 C CA . GLU A 1 117 ? -6.304 3.670 -9.118 1.00 69.62 117 GLU A CA 1
ATOM 906 C C . GLU A 1 117 ? -6.570 5.179 -9.109 1.00 69.62 117 GLU A C 1
ATOM 908 O O . GLU A 1 117 ? -7.494 5.659 -8.440 1.00 69.62 117 GLU A O 1
ATOM 913 N N . VAL A 1 118 ? -5.764 5.936 -9.850 1.00 71.75 118 VAL A N 1
ATOM 914 C CA . VAL A 1 118 ? -5.978 7.371 -10.053 1.00 71.75 118 VAL A CA 1
ATOM 915 C C . VAL A 1 118 ? -6.717 7.565 -11.372 1.00 71.75 118 VAL A C 1
ATOM 917 O O . VAL A 1 118 ? -6.224 7.212 -12.441 1.00 71.75 118 VAL A O 1
ATOM 920 N N . LYS A 1 119 ? -7.936 8.113 -11.299 1.00 70.81 119 LYS A N 1
ATOM 921 C CA . LYS A 1 119 ? -8.767 8.354 -12.484 1.00 70.81 119 LYS A CA 1
ATOM 922 C C . LYS A 1 119 ? -8.401 9.677 -13.149 1.00 70.81 119 LYS A C 1
ATOM 924 O O . LYS A 1 119 ? -8.566 10.731 -12.538 1.00 70.81 119 LYS A O 1
ATOM 929 N N . GLY A 1 120 ? -8.024 9.604 -14.424 1.00 68.31 120 GLY A N 1
ATOM 930 C CA . GLY A 1 120 ? -7.655 10.753 -15.251 1.00 68.31 120 GLY A CA 1
ATOM 931 C C . GLY A 1 120 ? -6.156 11.050 -15.236 1.00 68.31 120 GLY A C 1
ATOM 932 O O . GLY A 1 120 ? -5.371 10.290 -14.673 1.00 68.31 120 GLY A O 1
ATOM 933 N N . ASN A 1 121 ? -5.780 12.159 -15.876 1.00 69.06 121 ASN A N 1
ATOM 934 C CA . ASN A 1 121 ? -4.383 12.570 -15.990 1.00 69.06 121 ASN A CA 1
ATOM 935 C C . ASN A 1 121 ? -3.889 13.174 -14.676 1.00 69.06 121 ASN A C 1
ATOM 937 O O . ASN A 1 121 ? -4.589 13.982 -14.053 1.00 69.06 121 ASN A O 1
ATOM 941 N N . VAL A 1 122 ? -2.668 12.823 -14.287 1.00 75.12 122 VAL A N 1
ATOM 942 C CA . VAL A 1 122 ? -2.030 13.343 -13.077 1.00 75.12 122 VAL A CA 1
ATOM 943 C C . VAL A 1 122 ? -1.050 14.448 -13.462 1.00 75.12 122 VAL A C 1
ATOM 945 O O . VAL A 1 122 ? -0.153 14.224 -14.264 1.00 75.12 122 VAL A O 1
ATOM 948 N N . LYS A 1 123 ? -1.236 15.649 -12.900 1.00 71.94 123 LYS A N 1
ATOM 949 C CA . LYS A 1 123 ? -0.413 16.843 -13.194 1.00 71.94 123 LYS A CA 1
ATOM 950 C C . LYS A 1 123 ? 0.705 17.099 -12.174 1.00 71.94 123 LYS A C 1
ATOM 952 O O . LYS A 1 123 ? 1.363 18.131 -12.224 1.00 71.94 123 LYS A O 1
ATOM 957 N N . GLU A 1 124 ? 0.859 16.215 -11.192 1.00 70.81 124 GLU A N 1
ATOM 958 C CA . GLU A 1 124 ? 1.779 16.370 -10.061 1.00 70.81 124 GLU A CA 1
ATOM 959 C C . GLU A 1 124 ? 2.556 15.070 -9.808 1.00 70.81 124 GLU A C 1
ATOM 961 O O . GLU A 1 124 ? 2.212 14.013 -10.333 1.00 70.81 124 GLU A O 1
ATOM 966 N N . VAL A 1 125 ? 3.596 15.152 -8.975 1.00 72.06 125 VAL A N 1
ATOM 967 C CA . VAL A 1 125 ? 4.442 14.010 -8.610 1.00 72.06 125 VAL A CA 1
ATOM 968 C C . VAL A 1 125 ? 3.651 12.995 -7.785 1.00 72.06 125 VAL A C 1
ATOM 970 O O . VAL A 1 125 ? 3.061 13.334 -6.755 1.00 72.06 125 VAL A O 1
ATOM 973 N N . ILE A 1 126 ? 3.681 11.731 -8.201 1.00 78.12 126 ILE A N 1
ATOM 974 C CA . ILE A 1 126 ? 3.062 10.626 -7.464 1.00 78.12 126 ILE A CA 1
ATOM 975 C C . ILE A 1 126 ? 4.105 10.027 -6.518 1.00 78.12 126 ILE A C 1
ATOM 977 O O . ILE A 1 126 ? 5.118 9.518 -6.976 1.00 78.12 126 ILE A O 1
ATOM 981 N N . CYS A 1 127 ? 3.842 10.021 -5.208 1.00 79.06 127 CYS A N 1
ATOM 982 C CA . CYS A 1 127 ? 4.672 9.332 -4.211 1.00 79.06 127 CYS A CA 1
ATOM 983 C C . CYS A 1 127 ? 3.816 8.341 -3.409 1.00 79.06 127 CYS A C 1
ATOM 985 O O . CYS A 1 127 ? 2.968 8.764 -2.621 1.00 79.06 127 CYS A O 1
ATOM 987 N N . SER A 1 128 ? 4.020 7.033 -3.591 1.00 78.38 128 SER A N 1
ATOM 988 C CA . SER A 1 128 ? 3.214 5.986 -2.944 1.00 78.38 128 SER A CA 1
ATOM 989 C C . SER A 1 128 ? 4.017 4.723 -2.639 1.00 78.38 128 SER A C 1
ATOM 991 O O . SER A 1 128 ? 4.496 4.056 -3.536 1.00 78.38 128 SER A O 1
ATOM 993 N N . GLU A 1 129 ? 4.068 4.261 -1.393 1.00 78.00 129 GLU A N 1
ATOM 994 C CA . GLU A 1 129 ? 4.678 2.946 -1.107 1.00 78.00 129 GLU A CA 1
ATOM 995 C C . GLU A 1 129 ? 3.869 1.763 -1.678 1.00 78.00 129 GLU A C 1
ATOM 997 O O . GLU A 1 129 ? 4.371 0.645 -1.786 1.00 78.00 129 GLU A O 1
ATOM 1002 N N . PHE A 1 130 ? 2.620 2.003 -2.082 1.00 80.88 130 PHE A N 1
ATOM 1003 C CA . PHE A 1 130 ? 1.736 1.004 -2.674 1.00 80.88 130 PHE A CA 1
ATOM 1004 C C . PHE A 1 130 ? 1.754 1.041 -4.208 1.00 80.88 130 PHE A C 1
ATOM 1006 O O . PHE A 1 130 ? 2.063 2.090 -4.783 1.00 80.88 130 PHE A O 1
ATOM 1013 N N . PRO A 1 131 ? 1.353 -0.061 -4.873 1.00 83.75 131 PRO A N 1
ATOM 1014 C CA . PRO A 1 131 ? 1.105 -0.078 -6.309 1.00 83.75 131 PRO A CA 1
ATOM 1015 C C . PRO A 1 131 ? 0.125 1.014 -6.752 1.00 83.75 131 PRO A C 1
ATOM 1017 O O . PRO A 1 131 ? -0.950 1.176 -6.165 1.00 83.75 131 PRO A O 1
ATOM 1020 N N . VAL A 1 132 ? 0.484 1.728 -7.814 1.00 85.44 132 VAL A N 1
ATOM 1021 C CA . VAL A 1 132 ? -0.320 2.776 -8.445 1.00 85.44 132 VAL A CA 1
ATOM 1022 C C . VAL A 1 132 ? -0.674 2.345 -9.861 1.00 85.44 132 VAL A C 1
ATOM 1024 O O . VAL A 1 132 ? 0.188 1.875 -10.602 1.00 85.44 132 VAL A O 1
ATOM 1027 N N . SER A 1 133 ? -1.939 2.534 -10.234 1.00 86.62 133 SER A N 1
ATOM 1028 C CA . SER A 1 133 ? -2.381 2.430 -11.621 1.00 86.62 133 SER A CA 1
ATOM 1029 C C . SER A 1 133 ? -3.069 3.715 -12.065 1.00 86.62 133 SER A C 1
ATOM 1031 O O . SER A 1 133 ? -3.898 4.269 -11.338 1.00 86.62 133 SER A O 1
ATOM 1033 N N . CYS A 1 134 ? -2.681 4.227 -13.226 1.00 84.06 134 CYS A N 1
ATOM 1034 C CA . CYS A 1 134 ? -3.112 5.525 -13.733 1.00 84.06 134 CYS A CA 1
ATOM 1035 C C . CYS A 1 134 ? -3.123 5.551 -15.268 1.00 84.06 134 CYS A C 1
ATOM 1037 O O . CYS A 1 134 ? -2.732 4.572 -15.882 1.00 84.06 134 CYS A O 1
ATOM 1039 N N . HIS A 1 135 ? -3.628 6.623 -15.888 1.00 87.62 135 HIS A N 1
ATOM 1040 C CA . HIS A 1 135 ? -3.522 6.803 -17.346 1.00 87.62 135 HIS A CA 1
ATOM 1041 C C . HIS A 1 135 ? -2.219 7.555 -17.651 1.00 87.62 135 HIS A C 1
ATOM 1043 O O . HIS A 1 135 ? -1.141 7.012 -17.434 1.00 87.62 135 HIS A O 1
ATOM 1049 N N . ASN A 1 136 ? -2.309 8.828 -18.046 1.00 86.75 136 ASN A N 1
ATOM 1050 C CA . ASN A 1 136 ? -1.145 9.662 -18.326 1.00 86.75 136 ASN A CA 1
ATOM 1051 C C . ASN A 1 136 ? -0.699 10.461 -17.096 1.00 86.75 136 ASN A C 1
ATOM 1053 O O . ASN A 1 136 ? -1.532 10.950 -16.319 1.00 86.75 136 ASN A O 1
ATOM 1057 N N . VAL A 1 137 ? 0.609 10.655 -16.958 1.00 87.94 137 VAL A N 1
ATOM 1058 C CA . VAL A 1 137 ? 1.221 11.441 -15.882 1.00 87.94 137 VAL A CA 1
ATOM 1059 C C . VAL A 1 137 ? 2.171 12.472 -16.478 1.00 87.94 137 VAL A C 1
ATOM 1061 O O . VAL A 1 137 ? 3.147 12.105 -17.114 1.00 87.94 137 VAL A O 1
ATOM 1064 N N . GLU A 1 138 ? 1.913 13.755 -16.224 1.00 88.00 138 GLU A N 1
ATOM 1065 C CA . GLU A 1 138 ? 2.723 14.895 -16.701 1.00 88.00 138 GLU A CA 1
ATOM 1066 C C . GLU A 1 138 ? 3.991 15.125 -15.836 1.00 88.00 138 GLU A C 1
ATOM 1068 O O . GLU A 1 138 ? 4.556 16.214 -15.796 1.00 88.00 138 GLU A O 1
ATOM 1073 N N . GLY A 1 139 ? 4.413 14.141 -15.038 1.00 87.25 139 GLY A N 1
ATOM 1074 C CA . GLY A 1 139 ? 5.487 14.308 -14.060 1.00 87.25 139 GLY A CA 1
ATOM 1075 C C . GLY A 1 139 ? 6.005 12.994 -13.490 1.00 87.25 139 GLY A C 1
ATOM 1076 O O . GLY A 1 139 ? 5.704 11.914 -13.991 1.00 87.25 139 GLY A O 1
ATOM 1077 N N . ASN A 1 140 ? 6.796 13.096 -12.423 1.00 88.19 140 ASN A N 1
ATOM 1078 C CA . ASN A 1 140 ? 7.546 11.955 -11.904 1.00 88.19 140 ASN A CA 1
ATOM 1079 C C . ASN A 1 140 ? 6.681 11.033 -11.033 1.00 88.19 140 ASN A C 1
ATOM 1081 O O . ASN A 1 140 ? 5.795 11.478 -10.294 1.00 88.19 140 ASN A O 1
ATOM 1085 N N . ILE A 1 141 ? 6.999 9.743 -11.051 1.00 88.19 141 ILE A N 1
ATOM 1086 C CA . ILE A 1 141 ? 6.342 8.718 -10.244 1.00 88.19 141 ILE A CA 1
ATOM 1087 C C . ILE A 1 141 ? 7.379 8.034 -9.362 1.00 88.19 141 ILE A C 1
ATOM 1089 O O . ILE A 1 141 ? 8.387 7.533 -9.838 1.00 88.19 141 ILE A O 1
ATOM 1093 N N . SER A 1 142 ? 7.107 7.964 -8.067 1.00 90.19 142 SER A N 1
ATOM 1094 C CA . SER A 1 142 ? 7.818 7.141 -7.098 1.00 90.19 142 SER A CA 1
ATOM 1095 C C . SER A 1 142 ? 6.806 6.218 -6.436 1.00 90.19 142 SER A C 1
ATOM 1097 O O . SER A 1 142 ? 6.008 6.673 -5.608 1.00 90.19 142 SER A O 1
ATOM 1099 N N . ALA A 1 143 ? 6.769 4.943 -6.837 1.00 87.38 143 ALA A N 1
ATOM 1100 C CA . ALA A 1 143 ? 5.781 4.010 -6.308 1.00 87.38 143 ALA A CA 1
ATOM 1101 C C . ALA A 1 143 ? 6.289 2.592 -6.024 1.00 87.38 143 ALA A C 1
ATOM 1103 O O . ALA A 1 143 ? 7.281 2.145 -6.583 1.00 87.38 143 ALA A O 1
ATOM 1104 N N . GLY A 1 144 ? 5.578 1.827 -5.188 1.00 85.12 144 GLY A N 1
ATOM 1105 C CA . GLY A 1 144 ? 5.898 0.407 -4.982 1.00 85.12 144 GLY A CA 1
ATOM 1106 C C . GLY A 1 144 ? 5.839 -0.397 -6.291 1.00 85.12 144 GLY A C 1
ATOM 1107 O O . GLY A 1 144 ? 6.721 -1.201 -6.596 1.00 85.12 144 GLY A O 1
ATOM 1108 N N . SER A 1 145 ? 4.820 -0.143 -7.110 1.00 87.38 145 SER A N 1
ATOM 1109 C CA . SER A 1 145 ? 4.733 -0.609 -8.499 1.00 87.38 145 SER A CA 1
ATOM 1110 C C . SER A 1 145 ? 3.931 0.394 -9.320 1.00 87.38 145 SER A C 1
ATOM 1112 O O . SER A 1 145 ? 3.057 1.062 -8.769 1.00 87.38 145 SER A O 1
ATOM 1114 N N . VAL A 1 146 ? 4.213 0.498 -10.612 1.00 90.25 146 VAL A N 1
ATOM 1115 C CA . VAL A 1 146 ? 3.579 1.461 -11.518 1.00 90.25 146 VAL A CA 1
ATOM 1116 C C . VAL A 1 146 ? 2.958 0.715 -12.686 1.00 90.25 146 VAL A C 1
ATOM 1118 O O . VAL A 1 146 ? 3.612 -0.115 -13.313 1.00 90.25 146 VAL A O 1
ATOM 1121 N N . THR A 1 147 ? 1.691 1.005 -12.965 1.00 90.88 147 THR A N 1
ATOM 1122 C CA . THR A 1 147 ? 0.993 0.542 -14.168 1.00 90.88 147 THR A CA 1
ATOM 1123 C C . THR A 1 147 ? 0.238 1.704 -14.796 1.00 90.88 147 THR A C 1
ATOM 1125 O O . THR A 1 147 ? -0.878 2.002 -14.362 1.00 90.88 147 THR A O 1
ATOM 1128 N N . CYS A 1 148 ? 0.852 2.383 -15.762 1.00 88.12 148 CYS A N 1
ATOM 1129 C CA . CYS A 1 148 ? 0.276 3.577 -16.381 1.00 88.12 148 CYS A CA 1
ATOM 1130 C C . CYS A 1 148 ? 0.469 3.589 -17.900 1.00 88.12 148 CYS A C 1
ATOM 1132 O O . CYS A 1 148 ? 1.260 2.811 -18.408 1.00 88.12 148 CYS A O 1
ATOM 1134 N N . ASP A 1 149 ? -0.253 4.435 -18.630 1.00 91.50 149 ASP A N 1
ATOM 1135 C CA . ASP A 1 149 ? -0.146 4.480 -20.094 1.00 91.50 149 ASP A CA 1
ATOM 1136 C C . ASP A 1 149 ? 1.140 5.237 -20.483 1.00 91.50 149 ASP A C 1
ATOM 1138 O O . ASP A 1 149 ? 2.142 4.632 -20.864 1.00 91.50 149 ASP A O 1
ATOM 1142 N N . VAL A 1 150 ? 1.153 6.562 -20.294 1.00 89.81 150 VAL A N 1
ATOM 1143 C CA . VAL A 1 150 ? 2.301 7.431 -20.606 1.00 89.81 150 VAL A CA 1
ATOM 1144 C C . VAL A 1 150 ? 2.775 8.187 -19.369 1.00 89.81 150 VAL A C 1
ATOM 1146 O O . VAL A 1 150 ? 1.965 8.746 -18.626 1.00 89.81 150 VAL A O 1
ATOM 1149 N N . VAL A 1 151 ? 4.090 8.255 -19.167 1.00 91.69 151 VAL A N 1
ATOM 1150 C CA . VAL A 1 151 ? 4.712 9.075 -18.118 1.00 91.69 151 VAL A CA 1
ATOM 1151 C C . VAL A 1 151 ? 5.674 10.074 -18.757 1.00 91.69 151 VAL A C 1
ATOM 1153 O O . VAL A 1 151 ? 6.686 9.673 -19.311 1.00 91.69 151 VAL A O 1
ATOM 1156 N N . GLU A 1 152 ? 5.373 11.369 -18.669 1.00 91.69 152 GLU A N 1
ATOM 1157 C CA . GLU A 1 152 ? 6.211 12.454 -19.217 1.00 91.69 152 GLU A CA 1
ATOM 1158 C C . GLU A 1 152 ? 7.471 12.723 -18.364 1.00 91.69 152 GLU A C 1
ATOM 1160 O O . GLU A 1 152 ? 8.375 13.442 -18.777 1.00 91.69 152 GLU A O 1
ATOM 1165 N N . GLY A 1 153 ? 7.530 12.178 -17.145 1.00 90.38 153 GLY A N 1
ATOM 1166 C CA . GLY A 1 153 ? 8.653 12.336 -16.220 1.00 90.38 153 GLY A CA 1
ATOM 1167 C C . GLY A 1 153 ? 9.347 11.025 -15.851 1.00 90.38 153 GLY A C 1
ATOM 1168 O O . GLY A 1 153 ? 9.165 9.989 -16.489 1.00 90.38 153 GLY A O 1
ATOM 1169 N N . ASP A 1 154 ? 10.123 11.074 -14.769 1.00 90.94 154 ASP A N 1
ATOM 1170 C CA . ASP A 1 154 ? 10.922 9.936 -14.302 1.00 90.94 154 ASP A CA 1
ATOM 1171 C C . ASP A 1 154 ? 10.078 8.928 -13.517 1.00 90.94 154 ASP A C 1
ATOM 1173 O O . ASP A 1 154 ? 9.206 9.302 -12.723 1.00 90.94 154 ASP A O 1
ATOM 1177 N N . VAL A 1 155 ? 10.395 7.642 -13.648 1.00 91.69 155 VAL A N 1
ATOM 1178 C CA . VAL A 1 155 ? 9.724 6.553 -12.934 1.00 91.69 155 VAL A CA 1
ATOM 1179 C C . VAL A 1 155 ? 10.697 5.829 -12.011 1.00 91.69 155 VAL A C 1
ATOM 1181 O O . VAL A 1 155 ? 11.633 5.159 -12.441 1.00 91.69 155 VAL A O 1
ATOM 1184 N N . ASN A 1 156 ? 10.417 5.885 -10.711 1.00 91.06 156 ASN A N 1
ATOM 1185 C CA . ASN A 1 156 ? 11.087 5.108 -9.682 1.00 91.06 156 ASN A CA 1
ATOM 1186 C C . ASN A 1 156 ? 10.125 4.097 -9.062 1.00 91.06 156 ASN A C 1
ATOM 1188 O O . ASN A 1 156 ? 9.203 4.476 -8.336 1.00 91.06 156 ASN A O 1
ATOM 1192 N N . ALA A 1 157 ? 10.316 2.808 -9.343 1.00 89.69 157 ALA A N 1
ATOM 1193 C CA . ALA A 1 157 ? 9.450 1.789 -8.768 1.00 89.69 157 ALA A CA 1
ATOM 1194 C C . ALA A 1 157 ? 10.085 0.409 -8.627 1.00 89.69 157 ALA A C 1
ATOM 1196 O O . ALA A 1 157 ? 11.074 0.071 -9.276 1.00 89.69 157 ALA A O 1
ATOM 1197 N N . GLY A 1 158 ? 9.468 -0.422 -7.784 1.00 86.62 158 GLY A N 1
ATOM 1198 C CA . GLY A 1 158 ? 9.844 -1.827 -7.640 1.00 86.62 158 GLY A CA 1
ATOM 1199 C C . GLY A 1 158 ? 9.404 -2.695 -8.819 1.00 86.62 158 GLY A C 1
ATOM 1200 O O . GLY A 1 158 ? 9.999 -3.734 -9.068 1.00 86.62 158 GLY A O 1
ATOM 1201 N N . SER A 1 159 ? 8.375 -2.297 -9.565 1.00 89.38 159 SER A N 1
ATOM 1202 C CA . SER A 1 159 ? 7.939 -2.918 -10.827 1.00 89.38 159 SER A CA 1
ATOM 1203 C C . SER A 1 159 ? 7.255 -1.870 -11.690 1.00 89.38 159 SER A C 1
ATOM 1205 O O . SER A 1 159 ? 6.525 -1.037 -11.154 1.00 89.38 159 SER A O 1
ATOM 1207 N N . ILE A 1 160 ? 7.495 -1.898 -12.998 1.00 91.81 160 ILE A N 1
ATOM 1208 C CA . ILE A 1 160 ? 7.005 -0.888 -13.938 1.00 91.81 160 ILE A CA 1
ATOM 1209 C C . ILE A 1 160 ? 6.347 -1.598 -15.114 1.00 91.81 160 ILE A C 1
ATOM 1211 O O . ILE A 1 160 ? 6.924 -2.508 -15.706 1.00 91.81 160 ILE A O 1
ATOM 1215 N N . THR A 1 161 ? 5.133 -1.183 -15.450 1.00 92.88 161 THR A N 1
ATOM 1216 C CA . THR A 1 161 ? 4.438 -1.570 -16.675 1.00 92.88 161 THR A CA 1
ATOM 1217 C C . THR A 1 161 ? 3.859 -0.313 -17.299 1.00 92.88 161 THR A C 1
ATOM 1219 O O . THR A 1 161 ? 2.891 0.224 -16.764 1.00 92.88 161 THR A O 1
ATOM 1222 N N . CYS A 1 162 ? 4.459 0.168 -18.384 1.00 91.88 162 CYS A N 1
ATOM 1223 C CA . CYS A 1 162 ? 3.990 1.365 -19.077 1.00 91.88 162 CYS A CA 1
ATOM 1224 C C . CYS A 1 162 ? 3.931 1.175 -20.591 1.00 91.88 162 CYS A C 1
ATOM 1226 O O . CYS A 1 162 ? 4.579 0.275 -21.123 1.00 91.88 162 CYS A O 1
ATOM 1228 N N . ASP A 1 163 ? 3.183 2.025 -21.290 1.00 93.44 163 ASP A N 1
ATOM 1229 C CA . ASP A 1 163 ? 3.251 2.081 -22.750 1.00 93.44 163 ASP A CA 1
ATOM 1230 C C . ASP A 1 163 ? 4.390 2.985 -23.219 1.00 93.44 163 ASP A C 1
ATOM 1232 O O . ASP A 1 163 ? 5.069 2.639 -24.176 1.00 93.44 163 ASP A O 1
ATOM 1236 N N . SER A 1 164 ? 4.644 4.127 -22.578 1.00 91.81 164 SER A N 1
ATOM 1237 C CA . SER A 1 164 ? 5.794 4.987 -22.915 1.00 91.81 164 SER A CA 1
ATOM 1238 C C . SER A 1 164 ? 6.247 5.826 -21.722 1.00 91.81 164 SER A C 1
ATOM 1240 O O . SER A 1 164 ? 5.428 6.223 -20.888 1.00 91.81 164 SER A O 1
ATOM 1242 N N . ILE A 1 165 ? 7.550 6.090 -21.628 1.00 93.00 165 ILE A N 1
ATOM 1243 C CA . ILE A 1 165 ? 8.158 6.889 -20.555 1.00 93.00 165 ILE A CA 1
ATOM 1244 C C . ILE A 1 165 ? 9.112 7.906 -21.192 1.00 93.00 165 ILE A C 1
ATOM 1246 O O . ILE A 1 165 ? 10.099 7.523 -21.810 1.00 9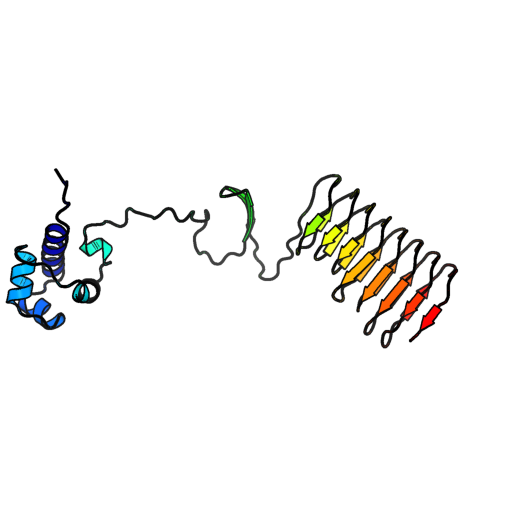3.00 165 ILE A O 1
ATOM 1250 N N . GLU A 1 166 ? 8.829 9.200 -21.054 1.00 93.38 166 GLU A N 1
ATOM 1251 C CA . GLU A 1 166 ? 9.665 10.270 -21.622 1.00 93.38 166 GLU A CA 1
ATOM 1252 C C . GLU A 1 166 ? 10.874 10.621 -20.734 1.00 93.38 166 GLU A C 1
ATOM 1254 O O . GLU A 1 166 ? 11.821 11.248 -21.206 1.00 93.38 166 GLU A O 1
ATOM 1259 N N . GLY A 1 167 ? 10.853 10.231 -19.456 1.00 92.00 167 GLY A N 1
ATOM 1260 C CA . GLY A 1 167 ? 11.953 10.442 -18.512 1.00 92.00 167 GLY A CA 1
ATOM 1261 C C . GLY A 1 167 ? 12.805 9.200 -18.256 1.00 92.00 167 GLY A C 1
ATOM 1262 O O . GLY A 1 167 ? 12.798 8.234 -19.026 1.00 92.00 167 GLY A O 1
ATOM 1263 N N . ASP A 1 168 ? 13.517 9.225 -17.130 1.00 92.31 168 ASP A N 1
ATOM 1264 C CA . ASP A 1 168 ? 14.403 8.138 -16.715 1.00 92.31 168 ASP A CA 1
ATOM 1265 C C . ASP A 1 168 ? 13.655 7.061 -15.920 1.00 92.31 168 ASP A C 1
ATOM 1267 O O . ASP A 1 168 ? 12.719 7.326 -15.160 1.00 92.31 168 ASP A O 1
ATOM 1271 N N . ILE A 1 169 ? 14.123 5.821 -16.017 1.00 91.75 169 ILE A N 1
ATOM 1272 C CA . ILE A 1 169 ? 13.661 4.695 -15.213 1.00 91.75 169 ILE A CA 1
ATOM 1273 C C . ILE A 1 169 ? 14.728 4.335 -14.185 1.00 91.75 169 ILE A C 1
ATOM 1275 O O . ILE A 1 169 ? 15.849 3.971 -14.528 1.00 91.75 169 ILE A O 1
ATOM 1279 N N . VAL A 1 170 ? 14.351 4.335 -12.905 1.00 90.12 170 VAL A N 1
ATOM 1280 C CA . VAL A 1 170 ? 15.208 3.861 -11.811 1.00 90.12 170 VAL A CA 1
ATOM 1281 C C . VAL A 1 170 ? 14.473 2.812 -10.991 1.00 90.12 170 VAL A C 1
ATOM 1283 O O . VAL A 1 170 ? 13.621 3.128 -10.162 1.00 90.12 170 VAL A O 1
ATOM 1286 N N . MET A 1 171 ? 14.830 1.544 -11.161 1.00 87.44 171 MET A N 1
ATOM 1287 C CA . MET A 1 171 ? 14.233 0.467 -10.379 1.00 87.44 171 MET A CA 1
ATOM 1288 C C . MET A 1 171 ? 15.021 0.120 -9.124 1.00 87.44 171 MET A C 1
ATOM 1290 O O . MET A 1 171 ? 16.245 -0.005 -9.147 1.00 87.44 171 MET A O 1
ATOM 1294 N N . LYS A 1 172 ? 14.290 -0.158 -8.040 1.00 72.81 172 LYS A N 1
ATOM 1295 C CA . LYS A 1 172 ? 14.844 -0.686 -6.787 1.00 72.81 172 LYS A CA 1
ATOM 1296 C C . LYS A 1 172 ? 14.010 -1.872 -6.307 1.00 72.81 172 LYS A C 1
ATOM 1298 O O . LYS A 1 172 ? 12.835 -1.700 -5.998 1.00 72.81 172 LYS A O 1
ATOM 1303 N N . GLY A 1 173 ? 14.617 -3.055 -6.180 1.00 70.50 173 GLY A N 1
ATOM 1304 C CA . GLY A 1 173 ? 14.007 -4.173 -5.440 1.00 70.50 173 GLY A CA 1
ATOM 1305 C C . GLY A 1 173 ? 13.569 -5.402 -6.242 1.00 70.50 173 GLY A C 1
ATOM 1306 O O . GLY A 1 173 ? 12.684 -6.117 -5.778 1.00 70.50 173 GLY A O 1
ATOM 1307 N N . GLY A 1 174 ? 14.191 -5.687 -7.389 1.00 77.19 174 GLY A N 1
ATOM 1308 C CA . GLY A 1 174 ? 14.117 -7.005 -8.032 1.00 77.19 174 GLY A CA 1
ATOM 1309 C C . GLY A 1 174 ? 12.786 -7.387 -8.691 1.00 77.19 174 GLY A C 1
ATOM 1310 O O . GLY A 1 174 ? 12.460 -8.572 -8.772 1.00 77.19 174 GLY A O 1
ATOM 1311 N N . GLY A 1 175 ? 11.982 -6.407 -9.113 1.00 85.00 175 GLY A N 1
ATOM 1312 C CA . GLY A 1 175 ? 10.804 -6.656 -9.947 1.00 85.00 175 GLY A CA 1
ATOM 1313 C C . GLY A 1 175 ? 11.126 -6.659 -11.440 1.00 85.00 175 GLY A C 1
ATOM 1314 O O . GLY A 1 175 ? 12.198 -7.092 -11.846 1.00 85.00 175 GLY A O 1
ATOM 1315 N N . ASN A 1 176 ? 10.192 -6.210 -12.281 1.00 88.19 176 ASN A N 1
ATOM 1316 C CA . ASN A 1 176 ? 10.394 -6.179 -13.736 1.00 88.19 176 ASN A CA 1
ATOM 1317 C C . ASN A 1 176 ? 10.039 -4.806 -14.326 1.00 88.19 176 ASN A C 1
ATOM 1319 O O . ASN A 1 176 ? 9.121 -4.149 -13.826 1.00 88.19 176 ASN A O 1
ATOM 1323 N N . VAL A 1 177 ? 10.735 -4.413 -15.400 1.00 90.56 177 VAL A N 1
ATOM 1324 C CA . VAL A 1 177 ? 10.302 -3.363 -16.335 1.00 90.56 177 VAL A CA 1
ATOM 1325 C C . VAL A 1 177 ? 9.609 -4.029 -17.514 1.00 90.56 177 VAL A C 1
ATOM 1327 O O . VAL A 1 177 ? 10.152 -4.945 -18.133 1.00 90.56 177 VAL A O 1
ATOM 1330 N N . THR A 1 178 ? 8.427 -3.543 -17.859 1.00 92.81 178 THR A N 1
ATOM 1331 C CA . THR A 1 178 ? 7.769 -3.823 -19.133 1.00 92.81 178 THR A CA 1
ATOM 1332 C C . THR A 1 178 ? 7.324 -2.496 -19.732 1.00 92.81 178 THR A C 1
ATOM 1334 O O . THR A 1 178 ? 6.426 -1.858 -19.194 1.00 92.81 178 THR A O 1
ATOM 1337 N N . CYS A 1 179 ? 7.975 -2.063 -20.807 1.00 92.00 179 CYS A N 1
ATOM 1338 C CA . CYS A 1 179 ? 7.568 -0.898 -21.584 1.00 92.00 179 CYS A CA 1
ATOM 1339 C C . CYS A 1 179 ? 7.102 -1.362 -22.971 1.00 92.00 179 CYS A C 1
ATOM 1341 O O . CYS A 1 179 ? 7.870 -1.997 -23.697 1.00 92.00 179 CYS A O 1
ATOM 1343 N N . ASN A 1 180 ? 5.848 -1.093 -23.336 1.00 92.38 180 ASN A N 1
ATOM 1344 C CA . ASN A 1 180 ? 5.293 -1.506 -24.636 1.00 92.38 180 ASN A CA 1
ATOM 1345 C C . ASN A 1 180 ? 5.672 -0.559 -25.788 1.00 92.38 180 ASN A C 1
ATOM 1347 O O . ASN A 1 180 ? 5.343 -0.835 -26.939 1.00 92.38 180 ASN A O 1
ATOM 1351 N N . GLY A 1 181 ? 6.343 0.546 -25.486 1.00 92.00 181 GLY A N 1
ATOM 1352 C CA . GLY A 1 181 ? 6.810 1.544 -26.438 1.00 92.00 181 GLY A CA 1
ATOM 1353 C C . GLY A 1 181 ? 8.193 2.036 -26.038 1.00 92.00 181 GLY A C 1
ATOM 1354 O O . GLY A 1 181 ? 9.060 1.226 -25.710 1.00 92.00 181 GLY A O 1
ATOM 1355 N N . GLU A 1 182 ? 8.399 3.347 -26.080 1.00 91.06 182 GLU A N 1
ATOM 1356 C CA . GLU A 1 182 ? 9.726 3.958 -25.967 1.00 91.06 182 GLU A CA 1
ATOM 1357 C C . GLU A 1 182 ? 10.035 4.424 -24.536 1.00 91.06 182 GLU A C 1
ATOM 1359 O O . GLU A 1 182 ? 9.142 4.794 -23.763 1.00 91.06 182 GLU A O 1
ATOM 1364 N N . VAL A 1 183 ? 11.325 4.407 -24.197 1.00 93.75 183 VAL A N 1
ATOM 1365 C CA . VAL A 1 183 ? 11.886 5.040 -23.000 1.00 93.75 183 VAL A CA 1
ATOM 1366 C C . VAL A 1 183 ? 12.859 6.115 -23.469 1.00 93.75 183 VAL A C 1
ATOM 1368 O O . VAL A 1 183 ? 13.931 5.792 -23.964 1.00 93.75 183 VAL A O 1
ATOM 1371 N N . CYS A 1 184 ? 12.511 7.395 -23.357 1.00 92.19 184 CYS A N 1
ATOM 1372 C CA . CYS A 1 184 ? 13.359 8.456 -23.914 1.00 92.19 184 CYS A CA 1
ATOM 1373 C C . CYS A 1 184 ? 14.608 8.754 -23.064 1.00 92.19 184 CYS A C 1
ATOM 1375 O O . CYS A 1 184 ? 15.564 9.319 -23.594 1.00 92.19 184 CYS A O 1
ATOM 1377 N N . GLY A 1 185 ? 14.600 8.394 -21.778 1.00 92.88 185 GLY A N 1
ATOM 1378 C CA . GLY A 1 185 ? 15.714 8.591 -20.850 1.00 92.88 185 GLY A CA 1
ATOM 1379 C C . GLY A 1 185 ? 16.570 7.345 -20.606 1.00 92.88 185 GLY A C 1
ATOM 1380 O O . GLY A 1 185 ? 16.558 6.381 -21.378 1.00 92.88 185 GLY A O 1
ATOM 1381 N N . ASP A 1 186 ? 17.305 7.378 -19.497 1.00 91.44 186 ASP A N 1
ATOM 1382 C CA . ASP A 1 186 ? 18.147 6.279 -19.024 1.00 91.44 186 ASP A CA 1
ATOM 1383 C C . ASP A 1 186 ? 17.307 5.186 -18.354 1.00 91.44 186 ASP A C 1
ATOM 1385 O O . ASP A 1 186 ? 16.317 5.450 -17.669 1.00 91.44 186 ASP A O 1
ATOM 1389 N N . LEU A 1 187 ? 17.737 3.932 -18.479 1.00 91.38 187 LEU A N 1
ATOM 1390 C CA . LEU A 1 187 ? 17.108 2.786 -17.837 1.00 91.38 187 LEU A CA 1
ATOM 1391 C C . LEU A 1 187 ? 18.091 2.115 -16.881 1.00 91.38 187 LEU A C 1
ATOM 1393 O O . LEU A 1 187 ? 18.982 1.377 -17.289 1.00 91.38 187 LEU A O 1
ATOM 1397 N N . ILE A 1 188 ? 17.875 2.307 -15.581 1.00 89.75 188 ILE A N 1
ATOM 1398 C CA . ILE A 1 188 ? 18.695 1.729 -14.516 1.00 89.75 188 ILE A CA 1
ATOM 1399 C C . ILE A 1 188 ? 17.864 0.722 -13.726 1.00 89.75 188 ILE A C 1
ATOM 1401 O O . ILE A 1 188 ? 16.908 1.090 -13.037 1.00 89.75 188 ILE A O 1
ATOM 1405 N N . ALA A 1 189 ? 18.244 -0.556 -13.768 1.00 86.06 189 ALA A N 1
ATOM 1406 C CA . ALA A 1 189 ? 17.569 -1.601 -13.011 1.00 86.06 189 ALA A CA 1
ATOM 1407 C C . ALA A 1 189 ? 18.525 -2.524 -12.243 1.00 86.06 189 ALA A C 1
ATOM 1409 O O . ALA A 1 189 ? 19.488 -3.072 -12.778 1.00 86.06 189 ALA A O 1
ATOM 1410 N N . GLU A 1 190 ? 18.212 -2.744 -10.963 1.00 83.50 190 GLU A N 1
ATOM 1411 C CA . GLU A 1 190 ? 18.951 -3.643 -10.077 1.00 83.50 190 GLU A CA 1
ATOM 1412 C C . GLU A 1 190 ? 18.124 -4.898 -9.755 1.00 83.50 190 GLU A C 1
ATOM 1414 O O . GLU A 1 190 ? 17.076 -4.824 -9.109 1.00 83.50 190 GLU A O 1
ATOM 1419 N N . GLN A 1 191 ? 18.641 -6.065 -10.147 1.00 82.94 191 GLN A N 1
ATOM 1420 C CA . GLN A 1 191 ? 18.061 -7.402 -9.970 1.00 82.94 191 GLN A CA 1
ATOM 1421 C C . GLN A 1 191 ? 16.735 -7.623 -10.715 1.00 82.94 191 GLN A C 1
ATOM 1423 O O . GLN A 1 191 ? 15.931 -8.454 -10.299 1.00 82.94 191 GLN A O 1
ATOM 1428 N N . CYS A 1 192 ? 16.505 -6.894 -11.806 1.00 83.69 192 CYS A N 1
ATOM 1429 C CA . CYS A 1 192 ? 15.235 -6.897 -12.526 1.00 83.69 192 CYS A CA 1
ATOM 1430 C C . CYS A 1 192 ? 15.364 -7.466 -13.939 1.00 83.69 192 CYS A C 1
ATOM 1432 O O . CYS A 1 192 ? 16.417 -7.360 -14.564 1.00 83.69 192 CYS A O 1
ATOM 1434 N N . ASN A 1 193 ? 14.263 -7.993 -14.479 1.00 87.50 193 ASN A N 1
ATOM 1435 C CA . ASN A 1 193 ? 14.164 -8.217 -15.922 1.00 87.50 193 ASN A CA 1
ATOM 1436 C C . ASN A 1 193 ? 13.631 -6.960 -16.604 1.00 87.50 193 ASN A C 1
ATOM 1438 O O . ASN A 1 193 ? 12.709 -6.321 -16.096 1.00 87.50 193 ASN A O 1
ATOM 1442 N N . ILE A 1 194 ? 14.198 -6.634 -17.757 1.00 88.56 194 ILE A N 1
ATOM 1443 C CA . ILE A 1 194 ? 13.848 -5.479 -18.569 1.00 88.56 194 ILE A CA 1
ATOM 1444 C C . ILE A 1 194 ? 13.299 -5.985 -19.898 1.00 88.56 194 ILE A C 1
ATOM 1446 O O . ILE A 1 194 ? 13.958 -6.761 -20.585 1.00 88.56 194 ILE A O 1
ATOM 1450 N N . SER A 1 195 ? 12.098 -5.539 -20.252 1.00 92.25 195 SER A N 1
ATOM 1451 C CA . SER A 1 195 ? 11.489 -5.753 -21.562 1.00 92.25 195 SER A CA 1
ATOM 1452 C C . SER A 1 195 ? 10.997 -4.410 -22.087 1.00 92.25 195 SER A C 1
ATOM 1454 O O . SER A 1 195 ? 10.099 -3.822 -21.486 1.00 92.25 195 SER A O 1
ATOM 1456 N N . VAL A 1 196 ? 11.576 -3.924 -23.180 1.00 92.62 196 VAL A N 1
ATOM 1457 C CA . VAL A 1 196 ? 11.172 -2.683 -23.857 1.00 92.62 196 VAL A CA 1
ATOM 1458 C C . VAL A 1 196 ? 10.883 -3.018 -25.316 1.00 92.62 196 VAL A C 1
ATOM 1460 O O . VAL A 1 196 ? 11.710 -3.641 -25.974 1.00 92.62 196 VAL A O 1
ATOM 1463 N N . SER A 1 197 ? 9.697 -2.660 -25.803 1.00 92.88 197 SER A N 1
ATOM 1464 C CA . SER A 1 197 ? 9.264 -2.999 -27.172 1.00 92.88 197 SER A CA 1
ATOM 1465 C C . SER A 1 197 ? 9.586 -1.898 -28.195 1.00 92.88 197 SER A C 1
ATOM 1467 O O . SER A 1 197 ? 9.337 -2.072 -29.382 1.00 92.88 197 SER A O 1
ATOM 1469 N N . GLY A 1 198 ? 10.103 -0.757 -27.737 1.00 91.50 198 GLY A N 1
ATOM 1470 C CA . GLY A 1 198 ? 10.569 0.351 -28.567 1.00 91.50 198 GLY A CA 1
ATOM 1471 C C . GLY A 1 198 ? 12.006 0.751 -28.244 1.00 91.50 198 GLY A C 1
ATOM 1472 O O . GLY A 1 198 ? 12.781 -0.034 -27.691 1.00 91.50 198 GLY A O 1
ATOM 1473 N N . ASP A 1 199 ? 12.339 1.987 -28.593 1.00 92.12 199 ASP A N 1
ATOM 1474 C CA . ASP A 1 199 ? 13.683 2.536 -28.447 1.00 92.12 199 ASP A CA 1
ATOM 1475 C C . ASP A 1 199 ? 13.975 2.957 -27.001 1.00 92.12 199 ASP A C 1
ATOM 1477 O O . ASP A 1 199 ? 13.079 3.360 -26.248 1.00 92.12 199 ASP A O 1
ATOM 1481 N N . VAL A 1 200 ? 15.253 2.894 -26.626 1.00 93.31 200 VAL A N 1
ATOM 1482 C CA . VAL A 1 200 ? 15.784 3.502 -25.403 1.00 93.31 200 VAL A CA 1
ATOM 1483 C C . VAL A 1 200 ? 16.717 4.652 -25.781 1.00 93.31 200 VAL A C 1
ATOM 1485 O O . VAL A 1 200 ? 17.754 4.462 -26.420 1.00 93.31 200 VAL A O 1
ATOM 1488 N N . GLY A 1 201 ? 16.340 5.869 -25.394 1.00 92.06 201 GLY A N 1
ATOM 1489 C CA . GLY A 1 201 ? 17.057 7.100 -25.731 1.00 92.06 201 GLY A CA 1
ATOM 1490 C C . GLY A 1 201 ? 18.330 7.340 -24.914 1.00 92.06 201 GLY A C 1
ATOM 1491 O O . GLY A 1 201 ? 19.180 8.121 -25.343 1.00 92.06 201 GLY A O 1
ATOM 1492 N N . GLY A 1 202 ? 18.479 6.668 -23.773 1.00 92.50 202 GLY A N 1
ATOM 1493 C CA . GLY A 1 202 ? 19.629 6.791 -22.879 1.00 92.50 202 GLY A CA 1
ATOM 1494 C C . GLY A 1 202 ? 20.432 5.503 -22.702 1.00 92.50 202 GLY A C 1
ATOM 1495 O O . GLY A 1 202 ? 20.406 4.594 -23.539 1.00 92.50 202 GLY A O 1
ATOM 1496 N N . ASP A 1 203 ? 21.157 5.444 -21.589 1.00 91.38 203 ASP A N 1
ATOM 1497 C CA . ASP A 1 203 ? 21.961 4.293 -21.185 1.00 91.38 203 ASP A CA 1
ATOM 1498 C C . ASP A 1 203 ? 21.083 3.195 -20.571 1.00 91.38 203 ASP A C 1
ATOM 1500 O O . ASP A 1 203 ? 20.129 3.460 -19.838 1.00 91.38 203 ASP A O 1
ATOM 1504 N N . VAL A 1 204 ? 21.441 1.931 -20.800 1.00 91.12 204 VAL A N 1
ATOM 1505 C CA . VAL A 1 204 ? 20.781 0.774 -20.180 1.00 91.12 204 VAL A CA 1
ATOM 1506 C C . VAL A 1 204 ? 21.734 0.116 -19.195 1.00 91.12 204 VAL A C 1
ATOM 1508 O O . VAL A 1 204 ? 22.704 -0.538 -19.574 1.00 91.12 204 VAL A O 1
ATOM 1511 N N . ILE A 1 205 ? 21.433 0.234 -17.905 1.00 89.44 205 ILE A N 1
ATOM 1512 C CA . ILE A 1 205 ? 22.222 -0.332 -16.812 1.00 89.44 205 ILE A CA 1
ATOM 1513 C C . ILE A 1 205 ? 21.412 -1.432 -16.128 1.00 89.44 205 ILE A C 1
ATOM 1515 O O . ILE A 1 205 ? 20.388 -1.172 -15.498 1.00 89.44 205 ILE A O 1
ATOM 1519 N N . SER A 1 206 ? 21.893 -2.672 -16.210 1.00 86.75 206 SER A N 1
ATOM 1520 C CA . SER A 1 206 ? 21.271 -3.839 -15.581 1.00 86.75 206 SER A CA 1
ATOM 1521 C C . SER A 1 206 ? 22.251 -4.568 -14.669 1.00 86.75 206 SER A C 1
ATOM 1523 O O . SER A 1 206 ? 23.070 -5.371 -15.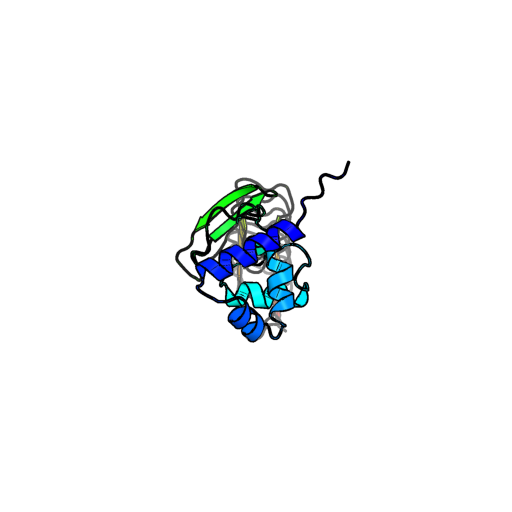132 1.00 86.75 206 SER A O 1
ATOM 1525 N N . ASN A 1 207 ? 22.078 -4.388 -13.362 1.00 81.62 207 ASN A N 1
ATOM 1526 C CA . ASN A 1 207 ? 22.945 -4.974 -12.340 1.00 81.62 207 ASN A CA 1
ATOM 1527 C C . ASN A 1 207 ? 22.233 -6.107 -11.584 1.00 81.62 207 ASN A C 1
ATOM 1529 O O . ASN A 1 207 ? 21.009 -6.094 -11.496 1.00 81.62 207 ASN A O 1
ATOM 1533 N N . GLY A 1 208 ? 22.943 -7.089 -11.009 1.00 76.50 208 GLY A N 1
ATOM 1534 C CA . GLY A 1 208 ? 22.329 -8.100 -10.115 1.00 76.50 208 GLY A CA 1
ATOM 1535 C C . GLY A 1 208 ? 22.584 -9.582 -10.437 1.00 76.50 208 GLY A C 1
ATOM 1536 O O . GLY A 1 208 ? 23.632 -9.951 -10.949 1.00 76.50 208 GLY A O 1
ATOM 1537 N N . GLU A 1 209 ? 21.663 -10.481 -10.072 1.00 75.31 209 GLU A N 1
ATOM 1538 C CA . GLU A 1 209 ? 21.763 -11.916 -10.396 1.00 75.31 209 GLU A CA 1
ATOM 1539 C C . GLU A 1 209 ? 20.554 -12.355 -11.235 1.00 75.31 209 GLU A C 1
ATOM 1541 O O . GLU A 1 209 ? 19.417 -12.147 -10.821 1.00 75.31 209 GLU A O 1
ATOM 1546 N N . LYS A 1 210 ? 20.804 -13.026 -12.371 1.00 72.50 210 LYS A N 1
ATOM 1547 C CA . LYS A 1 210 ? 19.786 -13.565 -13.299 1.00 72.50 210 LYS A CA 1
ATOM 1548 C C . LYS A 1 210 ? 18.835 -12.517 -13.905 1.00 72.50 210 LYS A C 1
ATOM 1550 O O . LYS A 1 210 ? 17.634 -12.768 -13.986 1.00 72.50 210 LYS A O 1
ATOM 1555 N N . CYS A 1 211 ? 19.361 -11.383 -14.354 1.00 77.25 211 CYS A N 1
ATOM 1556 C CA . CYS A 1 211 ? 18.578 -10.377 -15.076 1.00 77.25 211 CYS A CA 1
ATOM 1557 C C . CYS A 1 211 ? 18.500 -10.719 -16.573 1.00 77.25 211 CYS A C 1
ATOM 1559 O O . CYS A 1 211 ? 19.502 -11.083 -17.184 1.00 77.25 211 CYS A O 1
ATOM 1561 N N . ALA A 1 212 ? 17.336 -10.583 -17.194 1.00 84.31 212 ALA A N 1
ATOM 1562 C CA . ALA A 1 212 ? 17.201 -10.624 -18.648 1.00 84.31 212 ALA A CA 1
ATOM 1563 C C . ALA A 1 212 ? 16.839 -9.231 -19.167 1.00 84.31 212 ALA A C 1
ATOM 1565 O O . ALA A 1 212 ? 15.870 -8.647 -18.693 1.00 84.31 212 ALA A O 1
ATOM 1566 N N . VAL A 1 213 ? 17.604 -8.718 -20.127 1.00 86.81 213 VAL A N 1
ATOM 1567 C CA . VAL A 1 213 ? 17.344 -7.466 -20.842 1.00 86.81 213 VAL A CA 1
ATOM 1568 C C . VAL A 1 213 ? 16.931 -7.817 -22.265 1.00 86.81 213 VAL A C 1
ATOM 1570 O O . VAL A 1 213 ? 17.680 -8.488 -22.972 1.00 86.81 213 VAL A O 1
ATOM 1573 N N . SER A 1 214 ? 15.740 -7.388 -22.666 1.00 90.88 214 SER A N 1
ATOM 1574 C CA . SER A 1 214 ? 15.195 -7.540 -24.013 1.00 90.88 214 SER A CA 1
ATOM 1575 C C . SER A 1 214 ? 14.722 -6.180 -24.507 1.00 90.88 214 SER A C 1
ATOM 1577 O O . SER A 1 214 ? 13.844 -5.583 -23.884 1.00 90.88 214 SER A O 1
ATOM 1579 N N . ILE A 1 215 ? 15.308 -5.688 -25.595 1.00 91.31 215 ILE A N 1
ATOM 1580 C CA . ILE A 1 215 ? 14.941 -4.414 -26.221 1.00 91.31 215 ILE A CA 1
ATOM 1581 C C . ILE A 1 215 ? 14.671 -4.679 -27.705 1.00 91.31 215 ILE A C 1
ATOM 1583 O O . ILE A 1 215 ? 15.554 -5.150 -28.418 1.00 91.31 215 ILE A O 1
ATOM 1587 N N . GLU A 1 216 ? 13.445 -4.432 -28.161 1.00 92.88 216 GLU A N 1
ATOM 1588 C CA . GLU A 1 216 ? 13.035 -4.655 -29.561 1.00 92.88 216 GLU A CA 1
ATOM 1589 C C . GLU A 1 216 ? 13.288 -3.429 -30.466 1.00 92.88 216 GLU A C 1
ATOM 1591 O O . GLU A 1 216 ? 12.994 -3.476 -31.658 1.00 92.88 216 GLU A O 1
ATOM 1596 N N . GLY A 1 217 ? 13.856 -2.350 -29.919 1.00 90.69 217 GLY A N 1
ATOM 1597 C CA . GLY A 1 217 ? 14.247 -1.136 -30.641 1.00 90.69 217 GLY A CA 1
ATOM 1598 C C . GLY A 1 217 ? 15.734 -0.793 -30.528 1.00 90.69 217 GLY A C 1
ATOM 15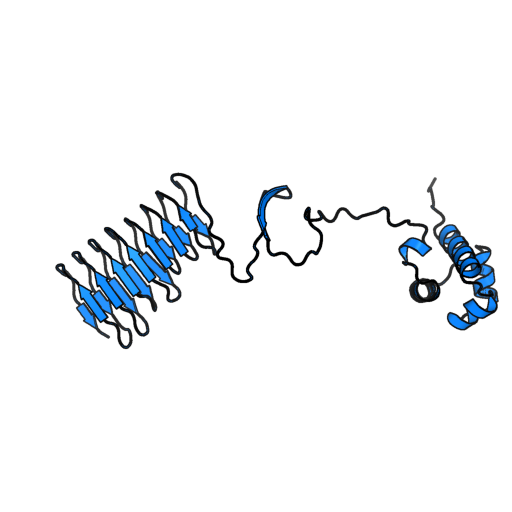99 O O . GLY A 1 217 ? 16.559 -1.617 -30.112 1.00 90.69 217 GLY A O 1
ATOM 1600 N N . ASP A 1 218 ? 16.061 0.438 -30.909 1.00 90.88 218 ASP A N 1
ATOM 1601 C CA . ASP A 1 218 ? 17.415 0.985 -30.874 1.00 90.88 218 ASP A CA 1
ATOM 1602 C C . ASP A 1 218 ? 17.778 1.474 -29.463 1.00 90.88 218 ASP A C 1
ATOM 1604 O O . ASP A 1 218 ? 16.929 1.935 -28.697 1.00 90.88 218 ASP A O 1
ATOM 1608 N N . VAL A 1 219 ? 19.063 1.412 -29.115 1.00 93.31 219 VAL A N 1
ATOM 1609 C CA . VAL A 1 219 ? 19.602 1.995 -27.880 1.00 93.31 219 VAL A CA 1
ATOM 1610 C C . VAL A 1 219 ? 20.600 3.085 -28.242 1.00 93.31 219 VAL A C 1
ATOM 1612 O O . VAL A 1 219 ? 21.633 2.836 -28.868 1.00 93.31 219 VAL A O 1
ATOM 1615 N N . SER A 1 220 ? 20.293 4.318 -27.850 1.00 93.25 220 SER A N 1
ATOM 1616 C CA . SER A 1 220 ? 21.131 5.478 -28.173 1.00 93.25 220 SER A CA 1
ATOM 1617 C C . SER A 1 220 ? 22.358 5.612 -27.259 1.00 93.25 220 SER A C 1
ATOM 1619 O O . SER A 1 220 ? 23.348 6.221 -27.670 1.00 93.25 220 SER A O 1
ATOM 1621 N N . GLY A 1 221 ? 22.308 5.052 -26.049 1.00 91.50 221 GLY A N 1
ATOM 1622 C CA . GLY A 1 221 ? 23.392 5.091 -25.066 1.00 91.50 221 GLY A CA 1
ATOM 1623 C C . GLY A 1 221 ? 24.230 3.813 -24.973 1.00 91.50 221 GLY A C 1
ATOM 1624 O O . GLY A 1 221 ? 24.218 2.949 -25.857 1.00 91.50 221 GLY A O 1
ATOM 1625 N N . ASP A 1 222 ? 24.970 3.716 -23.872 1.00 89.88 222 ASP A N 1
ATOM 1626 C CA . ASP A 1 222 ? 25.773 2.558 -23.491 1.00 89.88 222 ASP A CA 1
ATOM 1627 C C . ASP A 1 222 ? 24.910 1.482 -22.828 1.00 89.88 222 ASP A C 1
ATOM 1629 O O . ASP A 1 222 ? 23.900 1.753 -22.178 1.00 89.88 222 ASP A O 1
ATOM 1633 N N . ILE A 1 223 ? 25.352 0.230 -22.926 1.00 88.50 223 ILE A N 1
ATOM 1634 C CA . ILE A 1 223 ? 24.687 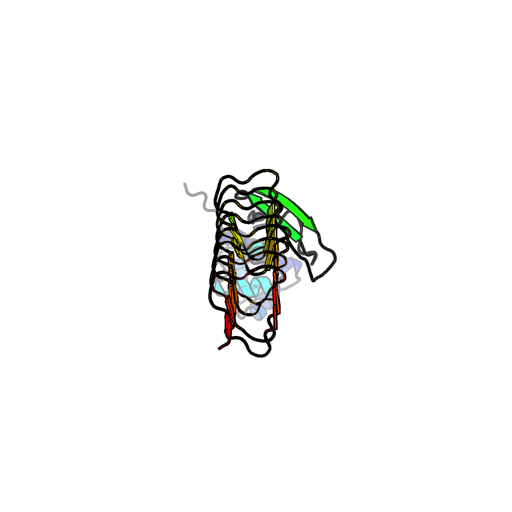-0.897 -22.273 1.00 88.50 223 ILE A CA 1
ATOM 1635 C C . ILE A 1 223 ? 25.648 -1.541 -21.299 1.00 88.50 223 ILE A C 1
ATOM 1637 O O . ILE A 1 223 ? 26.647 -2.141 -21.688 1.00 88.50 223 ILE A O 1
ATOM 1641 N N . ILE A 1 224 ? 25.327 -1.449 -20.015 1.00 88.62 224 ILE A N 1
ATOM 1642 C CA . ILE A 1 224 ? 26.159 -1.945 -18.927 1.00 88.62 224 ILE A CA 1
ATOM 1643 C C . ILE A 1 224 ? 25.420 -3.081 -18.228 1.00 88.62 224 ILE A C 1
ATOM 1645 O O . ILE A 1 224 ? 24.367 -2.878 -17.625 1.00 88.62 224 ILE A O 1
ATOM 1649 N N . SER A 1 225 ? 25.995 -4.283 -18.259 1.00 85.12 225 SER A N 1
ATOM 1650 C CA . SER A 1 225 ? 25.502 -5.414 -17.474 1.00 85.12 225 SER A CA 1
ATOM 1651 C C . SER A 1 225 ? 26.611 -5.993 -16.602 1.00 85.12 225 SER A C 1
ATOM 1653 O O . SER A 1 225 ? 27.558 -6.592 -17.108 1.00 85.12 225 SER A O 1
ATOM 1655 N N . ASP A 1 226 ? 26.505 -5.801 -15.284 1.00 78.38 226 ASP A N 1
ATOM 1656 C CA . ASP A 1 226 ? 27.499 -6.266 -14.297 1.00 78.38 226 ASP A CA 1
ATOM 1657 C C . ASP A 1 226 ? 27.060 -7.516 -13.508 1.00 78.38 226 ASP A C 1
ATOM 1659 O O . ASP A 1 226 ? 27.698 -7.938 -12.536 1.00 78.38 226 ASP A O 1
ATOM 1663 N N . GLY A 1 227 ? 25.924 -8.093 -13.902 1.00 69.44 227 GLY A N 1
ATOM 1664 C CA . GLY A 1 227 ? 25.255 -9.123 -13.130 1.00 69.44 227 GLY A CA 1
ATOM 1665 C C . GLY A 1 227 ? 25.637 -10.561 -13.490 1.00 69.44 227 GLY A C 1
ATOM 1666 O O . GLY A 1 227 ? 25.933 -10.911 -14.634 1.00 69.44 227 GLY A O 1
ATOM 1667 N N . LYS A 1 228 ? 25.567 -11.463 -12.503 1.00 67.75 228 LYS A N 1
ATOM 1668 C CA . LYS A 1 228 ? 25.842 -12.894 -12.717 1.00 67.75 228 LYS A CA 1
ATOM 1669 C C . LYS A 1 228 ? 24.692 -13.559 -13.472 1.00 67.75 228 LYS A C 1
ATOM 1671 O O . LYS A 1 228 ? 23.577 -13.642 -12.955 1.00 67.75 228 LYS A O 1
ATOM 1676 N N . ASN A 1 229 ? 25.005 -14.157 -14.624 1.00 70.50 229 ASN A N 1
ATOM 1677 C CA . ASN A 1 229 ? 24.051 -14.816 -15.529 1.00 70.50 229 ASN A CA 1
ATOM 1678 C C . ASN A 1 229 ? 22.985 -13.866 -16.088 1.00 70.50 229 ASN A C 1
ATOM 1680 O O . ASN A 1 229 ? 21.816 -14.247 -16.173 1.00 70.50 229 ASN A O 1
ATOM 1684 N N . CYS A 1 230 ? 23.383 -12.646 -16.448 1.00 72.94 230 CYS A N 1
ATOM 1685 C CA . CYS A 1 230 ? 22.506 -11.743 -17.172 1.00 72.94 230 CYS A CA 1
ATOM 1686 C C . CYS A 1 230 ? 22.543 -12.031 -18.677 1.00 72.94 230 CYS A C 1
ATOM 1688 O O . CYS A 1 230 ? 23.609 -12.286 -19.238 1.00 72.94 230 CYS A O 1
ATOM 1690 N N . ALA A 1 231 ? 21.379 -12.019 -19.321 1.00 81.38 231 ALA A N 1
ATOM 1691 C CA . ALA A 1 231 ? 21.256 -12.143 -20.771 1.00 81.38 231 ALA A CA 1
ATOM 1692 C C . ALA A 1 231 ? 20.783 -10.806 -21.337 1.00 81.38 231 ALA A C 1
ATOM 1694 O O . ALA A 1 231 ? 19.818 -10.250 -20.824 1.00 81.38 231 ALA A O 1
ATOM 1695 N N . VAL A 1 232 ? 21.446 -10.307 -22.378 1.00 84.38 232 VAL A N 1
ATOM 1696 C CA . VAL A 1 232 ? 21.055 -9.080 -23.079 1.00 84.38 232 VAL A CA 1
ATOM 1697 C C . VAL A 1 232 ? 20.740 -9.446 -24.527 1.00 84.38 232 VAL A C 1
ATOM 1699 O O . VAL A 1 232 ? 21.561 -10.071 -25.199 1.00 84.38 232 VAL A O 1
ATOM 1702 N N . SER A 1 233 ? 19.538 -9.100 -24.978 1.00 88.12 233 SER A N 1
ATOM 1703 C CA . SER A 1 233 ? 19.038 -9.297 -26.337 1.00 88.12 233 SER A CA 1
ATOM 1704 C C . SER A 1 233 ? 18.505 -7.971 -26.851 1.00 88.12 233 SER A C 1
ATOM 1706 O O . SER A 1 233 ? 17.648 -7.366 -26.211 1.00 88.12 233 SER A O 1
ATOM 1708 N N . ILE A 1 234 ? 19.027 -7.515 -27.984 1.00 88.50 234 ILE A N 1
ATOM 1709 C CA . ILE A 1 234 ? 18.647 -6.245 -28.601 1.00 88.50 234 ILE A CA 1
ATOM 1710 C C . ILE A 1 234 ? 18.420 -6.529 -30.076 1.00 88.50 234 ILE A C 1
ATOM 1712 O O . ILE A 1 234 ? 19.283 -7.138 -30.714 1.00 88.50 234 ILE A O 1
ATOM 1716 N N . GLU A 1 235 ? 17.246 -6.166 -30.582 1.00 91.25 235 GLU A N 1
ATOM 1717 C CA . GLU A 1 235 ? 16.908 -6.367 -31.993 1.00 91.25 235 GLU A CA 1
ATOM 1718 C C . GLU A 1 235 ? 17.317 -5.177 -32.876 1.00 91.25 235 GLU A C 1
ATOM 1720 O O . GLU A 1 235 ? 17.546 -5.379 -34.070 1.00 91.25 235 GLU A O 1
ATOM 1725 N N . GLY A 1 236 ? 17.456 -3.979 -32.295 1.00 87.94 236 GLY A N 1
ATOM 1726 C CA . GLY A 1 236 ? 17.915 -2.764 -32.973 1.00 87.94 236 GLY A CA 1
ATOM 1727 C C . GLY A 1 236 ? 19.421 -2.494 -32.884 1.00 87.94 236 GLY A C 1
ATOM 1728 O O . GLY A 1 236 ? 20.224 -3.346 -32.484 1.00 87.94 236 GLY A O 1
ATOM 1729 N N . ASP A 1 237 ? 19.800 -1.279 -33.272 1.00 89.06 237 ASP A N 1
ATOM 1730 C CA . ASP A 1 237 ? 21.173 -0.783 -33.242 1.00 89.06 237 ASP A CA 1
ATOM 1731 C C . ASP A 1 237 ? 21.522 -0.194 -31.866 1.00 89.06 237 ASP A C 1
ATOM 1733 O O . ASP A 1 237 ? 20.727 0.494 -31.228 1.00 89.06 237 ASP A O 1
ATOM 1737 N N . VAL A 1 238 ? 22.757 -0.428 -31.417 1.00 91.44 238 VAL A N 1
ATOM 1738 C CA . VAL A 1 238 ? 23.314 0.200 -30.211 1.00 91.44 238 VAL A CA 1
ATOM 1739 C C . VAL A 1 238 ? 24.347 1.227 -30.644 1.00 91.44 238 VAL A C 1
ATOM 1741 O O . VAL A 1 238 ? 25.342 0.878 -31.282 1.00 91.44 238 VAL A O 1
ATOM 1744 N N . SER A 1 239 ? 24.101 2.495 -30.319 1.00 92.06 239 SER A N 1
ATOM 1745 C CA . SER A 1 239 ? 25.004 3.596 -30.675 1.00 92.06 239 SER A CA 1
ATOM 1746 C C . SER A 1 239 ? 26.218 3.694 -29.744 1.00 92.06 239 SER A C 1
ATOM 1748 O O . SER A 1 239 ? 27.279 4.141 -30.186 1.00 92.06 239 SER A O 1
ATOM 1750 N N . GLY A 1 240 ? 26.066 3.290 -28.478 1.00 88.25 240 GLY A N 1
ATOM 1751 C CA . GLY A 1 240 ? 27.131 3.259 -27.475 1.00 88.25 240 GLY A CA 1
ATOM 1752 C C . GLY A 1 240 ? 27.895 1.934 -27.395 1.00 88.25 240 GLY A C 1
ATOM 1753 O O . GLY A 1 240 ? 27.818 1.069 -28.273 1.00 88.25 240 GLY A O 1
ATOM 1754 N N . ASP A 1 241 ? 28.651 1.773 -26.312 1.00 87.44 241 ASP A N 1
ATOM 1755 C CA . ASP A 1 241 ? 29.423 0.570 -26.012 1.00 87.44 241 ASP A CA 1
ATOM 1756 C C . ASP A 1 241 ? 28.592 -0.453 -25.219 1.00 87.44 241 ASP A C 1
ATOM 1758 O O . ASP A 1 241 ? 27.863 -0.122 -24.284 1.00 87.44 241 ASP A O 1
ATOM 1762 N N . ILE A 1 242 ? 28.770 -1.741 -25.532 1.00 85.75 242 ILE A N 1
ATOM 1763 C CA . ILE A 1 242 ? 28.208 -2.841 -24.735 1.00 85.75 242 ILE A CA 1
ATOM 1764 C C . ILE A 1 242 ? 29.286 -3.372 -23.784 1.00 85.75 242 ILE A C 1
ATOM 1766 O O . ILE A 1 242 ? 30.278 -3.977 -24.205 1.00 85.75 242 ILE A O 1
ATOM 1770 N N . ILE A 1 243 ? 29.077 -3.174 -22.483 1.00 85.50 243 ILE A N 1
ATOM 1771 C CA . ILE A 1 243 ? 30.022 -3.479 -21.410 1.00 85.50 243 ILE A CA 1
ATOM 1772 C C . ILE A 1 243 ? 29.452 -4.578 -20.504 1.00 85.50 243 ILE A C 1
ATOM 1774 O O . ILE A 1 243 ? 28.521 -4.354 -19.732 1.00 85.50 243 ILE A O 1
ATOM 1778 N N . TYR A 1 244 ? 30.088 -5.751 -20.527 1.00 79.75 244 TYR A N 1
ATOM 1779 C CA . TYR A 1 244 ? 29.847 -6.828 -19.561 1.00 79.75 244 TYR A CA 1
ATOM 1780 C C . TYR A 1 244 ? 30.934 -6.807 -18.479 1.00 79.75 244 TYR A C 1
ATOM 1782 O O . TYR A 1 244 ? 32.122 -6.871 -18.814 1.00 79.75 244 TYR A O 1
ATOM 1790 N N . LYS A 1 245 ? 30.548 -6.700 -17.203 1.00 67.19 245 LYS A N 1
ATOM 1791 C CA . LYS A 1 245 ? 31.474 -6.715 -16.054 1.00 67.19 245 LYS A CA 1
ATOM 1792 C C . LYS A 1 245 ? 31.377 -7.993 -15.232 1.00 67.19 245 LYS A C 1
ATOM 1794 O O . LYS A 1 245 ? 30.260 -8.528 -15.087 1.00 67.19 245 LYS A O 1
#

Sequence (245 aa):
MTNDYNVNTIICAKIAELRRASGLTQDALAEKLGVTYQAVSKWENAISCPDIALIPAISDIFGVSIDALFGRTEEKEVSSETLPWGNDNKLRAVLFRGTTLVSKQEYKNEKINITFEVKGNVKEVICSEFPVSCHNVEGNISAGSVTCDVVEGDVNAGSITCDSIEGDIVMKGGGNVTCNGEVCGDLIAEQCNISVSGDVGGDVISNGEKCAVSIEGDVSGDIISDGKNCAVSIEGDVSGDIIYK

Secondary structure (DSSP, 8-state):
------HHHHHHHHHHHHHHHTT--HHHHHHHHT--HHHHHHHHTTSS---GGGHHHHHHHHT--HHHHTT--S---------SS-S---EEEEEEETTEEEEEEEESSS-----EE--S-B-S-EEESS-EE-S-BSS-EEESSEEEEEESS-EEESSEEEEEESS-EEE-SS-EEEESS-B-S-EEEES-EEEESS-B-S-EEEESBS-EEEESS-B-S-EEE-SBT-EEEESS-B-S-EEE-